Protein AF-A0A9D7NP01-F1 (afdb_monomer_lite)

Structure (mmCIF, N/CA/C/O backbone):
data_AF-A0A9D7NP01-F1
#
_entry.id   AF-A0A9D7NP01-F1
#
loop_
_atom_site.group_PDB
_atom_site.id
_atom_site.type_symbol
_atom_site.label_atom_id
_atom_site.label_alt_id
_atom_site.label_comp_id
_atom_site.label_asym_id
_atom_site.label_entity_id
_atom_site.label_seq_id
_atom_site.pdbx_PDB_ins_code
_atom_site.Cartn_x
_atom_site.Cartn_y
_atom_site.Cartn_z
_atom_site.occupancy
_atom_site.B_iso_or_equiv
_atom_site.auth_seq_id
_atom_site.auth_comp_id
_atom_site.auth_asym_id
_atom_site.auth_atom_id
_atom_site.pdbx_PDB_model_num
ATOM 1 N N . MET A 1 1 ? 44.555 -12.053 -26.842 1.00 45.91 1 MET A N 1
ATOM 2 C CA . MET A 1 1 ? 43.724 -12.456 -25.681 1.00 45.91 1 MET A CA 1
ATOM 3 C C . MET A 1 1 ? 42.215 -12.413 -25.965 1.00 45.91 1 MET A C 1
ATOM 5 O O . MET A 1 1 ? 41.502 -13.135 -25.290 1.00 45.91 1 MET A O 1
ATOM 9 N N . SER A 1 2 ? 41.728 -11.681 -26.982 1.00 47.75 2 SER A N 1
ATOM 10 C CA . SER A 1 2 ? 40.290 -11.589 -27.329 1.00 47.75 2 SER A CA 1
ATOM 11 C C . SER A 1 2 ? 39.644 -12.893 -27.854 1.00 47.75 2 SER A C 1
ATOM 13 O O . SER A 1 2 ? 38.500 -13.175 -27.523 1.00 47.75 2 SER A O 1
ATOM 15 N N . SER A 1 3 ? 40.356 -13.765 -28.582 1.00 49.16 3 SER A N 1
ATOM 16 C CA . SER A 1 3 ? 39.734 -14.969 -29.175 1.00 49.16 3 SER A CA 1
ATOM 17 C C . SER A 1 3 ? 39.372 -16.084 -28.181 1.00 49.16 3 SER A C 1
ATOM 19 O O . SER A 1 3 ? 38.547 -16.938 -28.494 1.00 49.16 3 SER A O 1
ATOM 21 N N . ALA A 1 4 ? 39.971 -16.099 -26.987 1.00 55.94 4 ALA A N 1
ATOM 22 C CA . ALA A 1 4 ? 39.763 -17.169 -26.006 1.00 55.94 4 ALA A CA 1
ATOM 23 C C . ALA A 1 4 ? 38.481 -16.989 -25.177 1.00 55.94 4 ALA A C 1
ATOM 25 O O . ALA A 1 4 ? 37.966 -17.958 -24.623 1.00 55.94 4 ALA A O 1
ATOM 26 N N . TRP A 1 5 ? 37.975 -15.757 -25.088 1.00 62.75 5 TRP A N 1
ATOM 27 C CA . TRP A 1 5 ? 36.805 -15.423 -24.282 1.00 62.75 5 TRP A CA 1
ATOM 28 C C . TRP A 1 5 ? 35.506 -15.762 -25.032 1.00 62.75 5 TRP A C 1
ATOM 30 O O . TRP A 1 5 ? 34.674 -16.514 -24.526 1.00 62.75 5 TRP A O 1
ATOM 40 N N . ALA A 1 6 ? 35.409 -15.344 -26.301 1.00 55.31 6 ALA A N 1
ATOM 41 C CA . ALA A 1 6 ? 34.301 -15.688 -27.201 1.00 55.31 6 ALA A CA 1
ATOM 42 C C . ALA A 1 6 ? 34.160 -17.204 -27.459 1.00 55.31 6 ALA A C 1
ATOM 44 O O . ALA A 1 6 ? 33.073 -17.685 -27.756 1.00 55.31 6 ALA A O 1
ATOM 45 N N . ALA A 1 7 ? 35.244 -17.976 -27.317 1.00 60.25 7 ALA A N 1
ATOM 46 C CA . ALA A 1 7 ? 35.209 -19.435 -27.438 1.00 60.25 7 ALA A CA 1
ATOM 47 C C . ALA A 1 7 ? 34.632 -20.148 -26.196 1.00 60.25 7 ALA A C 1
ATOM 49 O O . ALA A 1 7 ? 34.346 -21.342 -26.262 1.00 60.25 7 ALA A O 1
ATOM 50 N N . ARG A 1 8 ? 34.500 -19.452 -25.056 1.00 72.19 8 ARG A N 1
ATOM 51 C CA . ARG A 1 8 ? 34.088 -20.035 -23.766 1.00 72.19 8 ARG A CA 1
ATOM 52 C C . ARG A 1 8 ? 32.664 -19.677 -23.352 1.00 72.19 8 ARG A C 1
ATOM 54 O O . ARG A 1 8 ? 32.031 -20.488 -22.683 1.00 72.19 8 ARG A O 1
ATOM 61 N N . CYS A 1 9 ? 32.166 -18.504 -23.741 1.00 80.56 9 CYS A N 1
ATOM 62 C CA . CYS A 1 9 ? 30.824 -18.046 -23.384 1.00 80.56 9 CYS A CA 1
ATOM 63 C C . CYS A 1 9 ? 29.937 -17.853 -24.609 1.00 80.56 9 CYS A C 1
ATOM 65 O O . CYS A 1 9 ? 30.343 -17.248 -25.598 1.00 80.56 9 CYS A O 1
ATOM 67 N N . VAL A 1 10 ? 28.703 -18.350 -24.515 1.00 83.25 10 VAL A N 1
ATOM 68 C CA . VAL A 1 10 ? 27.694 -18.181 -25.564 1.00 83.25 10 VAL A CA 1
ATOM 69 C C . VAL A 1 10 ? 27.280 -16.704 -25.616 1.00 83.25 10 VAL A C 1
ATOM 71 O O . VAL A 1 10 ? 26.972 -16.147 -24.558 1.00 83.25 10 VAL A O 1
ATOM 74 N N . PRO A 1 11 ? 27.260 -16.055 -26.795 1.00 86.69 11 PRO A N 1
ATOM 75 C CA . PRO A 1 11 ? 26.760 -14.689 -26.935 1.00 86.69 11 PRO A CA 1
ATOM 76 C C . PRO A 1 11 ? 25.313 -14.568 -26.447 1.00 86.69 11 PRO A C 1
ATOM 78 O O . PRO A 1 11 ? 24.501 -15.465 -26.671 1.00 86.69 11 PRO A O 1
ATOM 81 N N . LEU A 1 12 ? 24.986 -13.455 -25.792 1.00 89.00 12 LEU A N 1
ATOM 82 C CA . LEU A 1 12 ? 23.643 -13.189 -25.258 1.00 89.00 12 LEU A CA 1
ATOM 83 C C . LEU A 1 12 ? 22.833 -12.246 -26.155 1.00 89.00 12 LEU A C 1
ATOM 85 O O . LEU A 1 12 ? 21.869 -11.636 -25.693 1.00 89.00 12 LEU A O 1
ATOM 89 N N . ASP A 1 13 ? 23.226 -12.106 -27.421 1.00 89.62 13 ASP A N 1
ATOM 90 C CA . ASP A 1 13 ? 22.656 -11.138 -28.357 1.00 89.62 13 ASP A CA 1
ATOM 91 C C . ASP A 1 13 ? 21.146 -11.326 -28.524 1.00 89.62 13 ASP A C 1
ATOM 93 O O . ASP A 1 13 ? 20.680 -12.375 -28.969 1.00 89.62 13 ASP A O 1
ATOM 97 N N . GLY A 1 14 ? 20.367 -10.298 -28.190 1.00 88.56 14 GLY A N 1
ATOM 98 C CA . GLY A 1 14 ? 18.914 -10.375 -28.295 1.00 88.56 14 GLY A CA 1
ATOM 99 C C . GLY A 1 14 ? 18.182 -9.223 -27.626 1.00 88.56 14 GLY A C 1
ATOM 100 O O . GLY A 1 14 ? 18.780 -8.348 -26.998 1.00 88.56 14 GLY A O 1
ATOM 101 N N . GLU A 1 15 ? 16.861 -9.228 -27.778 1.00 89.94 15 GLU A N 1
ATOM 102 C CA . GLU A 1 15 ? 15.949 -8.341 -27.061 1.00 89.94 15 GLU A CA 1
ATOM 103 C C . GLU A 1 15 ? 15.077 -9.190 -26.156 1.00 89.94 15 GLU A C 1
ATOM 105 O O . GLU A 1 15 ? 14.405 -10.101 -26.625 1.00 89.94 15 GLU A O 1
ATOM 110 N N . TYR A 1 16 ? 15.067 -8.891 -24.867 1.00 89.38 16 TYR A N 1
ATOM 111 C CA . TYR A 1 16 ? 14.393 -9.710 -23.876 1.00 89.38 16 TYR A CA 1
ATOM 112 C C . TYR A 1 16 ? 13.413 -8.867 -23.080 1.00 89.38 16 TYR A C 1
ATOM 114 O O . TYR A 1 16 ? 13.694 -7.717 -22.737 1.00 89.38 16 TYR A O 1
ATOM 122 N N . ARG A 1 17 ? 12.254 -9.439 -22.764 1.00 87.88 17 ARG A N 1
ATOM 123 C CA . ARG A 1 17 ? 11.308 -8.802 -21.851 1.00 87.88 17 ARG A CA 1
ATOM 124 C C . ARG A 1 17 ? 11.656 -9.151 -20.412 1.00 87.88 17 ARG A C 1
ATOM 126 O O . ARG A 1 17 ? 11.767 -10.321 -20.051 1.00 87.88 17 ARG A O 1
ATOM 133 N N . VAL A 1 18 ? 11.811 -8.114 -19.600 1.00 86.69 18 VAL A N 1
ATOM 134 C CA . VAL A 1 18 ? 12.133 -8.207 -18.181 1.00 86.69 18 VAL A CA 1
ATOM 135 C C . VAL A 1 18 ? 10.913 -8.727 -17.424 1.00 86.69 18 VAL A C 1
ATOM 137 O O . VAL A 1 18 ? 9.904 -8.035 -17.305 1.00 86.69 18 VAL A O 1
ATOM 140 N N . GLU A 1 19 ? 11.007 -9.941 -16.894 1.00 84.50 19 GLU A N 1
ATOM 141 C CA . GLU A 1 19 ? 9.938 -10.608 -16.139 1.00 84.50 19 GLU A CA 1
ATOM 142 C C . GLU A 1 19 ? 10.522 -11.351 -14.928 1.00 84.50 19 GLU A C 1
ATOM 144 O O . GLU A 1 19 ? 11.651 -11.846 -14.972 1.00 84.50 19 GLU A O 1
ATOM 149 N N . GLY A 1 20 ? 9.771 -11.441 -13.830 1.00 81.31 20 GLY A N 1
ATOM 150 C CA . GLY A 1 20 ? 10.204 -12.189 -12.649 1.00 81.31 20 GLY A CA 1
ATOM 151 C C . GLY A 1 20 ? 9.485 -11.814 -11.357 1.00 81.31 20 GLY A C 1
ATOM 152 O O . GLY A 1 20 ? 8.713 -10.858 -11.307 1.00 81.31 20 GLY A O 1
ATOM 153 N N . GLU A 1 21 ? 9.756 -12.589 -10.307 1.00 81.06 21 GLU A N 1
ATOM 154 C CA . GLU A 1 21 ? 9.342 -12.287 -8.933 1.00 81.06 21 GLU A CA 1
ATOM 155 C C . GLU A 1 21 ? 10.087 -11.042 -8.423 1.00 81.06 21 GLU A C 1
ATOM 157 O O . GLU A 1 21 ? 11.250 -10.831 -8.766 1.00 81.06 21 GLU A O 1
ATOM 162 N N . ILE A 1 22 ? 9.405 -10.180 -7.657 1.00 79.00 22 ILE A N 1
ATOM 163 C CA . ILE A 1 22 ? 9.876 -8.814 -7.360 1.00 79.00 22 ILE A CA 1
ATOM 164 C C . ILE A 1 22 ? 11.236 -8.816 -6.650 1.00 79.00 22 ILE A C 1
ATOM 166 O O . ILE A 1 22 ? 12.078 -7.979 -6.972 1.00 79.00 22 ILE A O 1
ATOM 170 N N . SER A 1 23 ? 11.465 -9.730 -5.702 1.00 78.69 23 SER A N 1
ATOM 171 C CA . SER A 1 23 ? 12.692 -9.734 -4.901 1.00 78.69 23 SER A CA 1
ATOM 172 C C . SER A 1 23 ? 13.902 -10.232 -5.693 1.00 78.69 23 SER A C 1
ATOM 174 O O . SER A 1 23 ? 14.965 -9.616 -5.639 1.00 78.69 23 SER A O 1
ATOM 176 N N . THR A 1 24 ? 13.732 -11.275 -6.510 1.00 84.88 24 THR A N 1
ATOM 177 C CA . THR A 1 24 ? 14.784 -11.748 -7.419 1.00 84.88 24 THR A CA 1
ATOM 178 C C . THR A 1 24 ? 15.044 -10.749 -8.545 1.00 84.88 24 THR A C 1
ATOM 180 O O . THR A 1 24 ? 16.193 -10.518 -8.918 1.00 84.88 24 THR A O 1
ATOM 183 N N . LEU A 1 25 ? 13.992 -10.129 -9.087 1.00 87.19 25 LEU A N 1
ATOM 184 C CA . LEU A 1 25 ? 14.114 -9.160 -10.172 1.00 87.19 25 LEU A CA 1
ATOM 185 C C . LEU A 1 25 ? 14.895 -7.913 -9.737 1.00 87.19 25 LEU A C 1
ATOM 187 O O . LEU A 1 25 ? 15.733 -7.422 -10.490 1.00 87.19 25 LEU A O 1
ATOM 191 N N . ASP A 1 26 ? 14.653 -7.418 -8.526 1.00 86.19 26 ASP A N 1
ATOM 192 C CA . ASP A 1 26 ? 15.359 -6.261 -7.978 1.00 86.19 26 ASP A CA 1
ATOM 193 C C . ASP A 1 26 ? 16.872 -6.511 -7.833 1.00 86.19 26 ASP A C 1
ATOM 195 O O . ASP A 1 26 ? 17.684 -5.640 -8.163 1.00 86.19 26 ASP A O 1
ATOM 199 N N . ASP A 1 27 ? 17.266 -7.725 -7.438 1.00 88.25 27 ASP A N 1
ATOM 200 C CA . ASP A 1 27 ? 18.673 -8.134 -7.387 1.00 88.25 27 ASP A CA 1
ATOM 201 C C . ASP A 1 27 ? 19.301 -8.173 -8.783 1.00 88.25 27 ASP A C 1
ATOM 203 O O . ASP A 1 27 ? 20.393 -7.637 -8.980 1.00 88.25 27 ASP A O 1
ATOM 207 N N . VAL A 1 28 ? 18.606 -8.762 -9.766 1.00 90.00 28 VAL A N 1
ATOM 208 C CA . VAL A 1 28 ? 19.070 -8.804 -11.163 1.00 90.00 28 VAL A CA 1
ATOM 209 C C . VAL A 1 28 ? 19.290 -7.392 -11.693 1.00 90.00 28 VAL A C 1
ATOM 211 O O . VAL A 1 28 ? 20.359 -7.082 -12.215 1.00 90.00 28 VAL A O 1
ATOM 214 N N . LEU A 1 29 ? 18.296 -6.515 -11.541 1.00 89.00 29 LEU A N 1
ATOM 215 C CA . LEU A 1 29 ? 18.381 -5.139 -12.021 1.00 89.00 29 LEU A CA 1
ATOM 216 C C . LEU A 1 29 ? 19.454 -4.342 -11.276 1.00 89.00 29 LEU A C 1
ATOM 218 O O . LEU A 1 29 ? 20.078 -3.465 -11.866 1.00 89.00 29 LEU A O 1
ATOM 222 N N . THR A 1 30 ? 19.711 -4.646 -10.003 1.00 88.44 30 THR A N 1
ATOM 223 C CA . THR A 1 30 ? 20.825 -4.046 -9.258 1.00 88.44 30 THR A CA 1
ATOM 224 C C . THR A 1 30 ? 22.171 -4.520 -9.802 1.00 88.44 30 THR A C 1
ATOM 226 O O . THR A 1 30 ? 23.044 -3.689 -10.044 1.00 88.44 30 THR A O 1
ATOM 229 N N . ALA A 1 31 ? 22.335 -5.824 -10.043 1.00 88.94 31 ALA A N 1
ATOM 230 C CA . ALA A 1 31 ? 23.579 -6.402 -10.555 1.00 88.94 31 ALA A CA 1
ATOM 231 C C . ALA A 1 31 ? 23.914 -5.883 -11.962 1.00 88.94 31 ALA A C 1
ATOM 233 O O . ALA A 1 31 ? 25.067 -5.586 -12.257 1.00 88.94 31 ALA A O 1
ATOM 234 N N . LEU A 1 32 ? 22.893 -5.684 -12.799 1.00 88.56 32 LEU A N 1
ATOM 235 C CA . LEU A 1 32 ? 23.023 -5.082 -14.130 1.00 88.56 32 LEU A CA 1
ATOM 236 C C . LEU A 1 32 ? 23.111 -3.546 -14.116 1.00 88.56 32 LEU A C 1
ATOM 238 O O . LEU A 1 32 ? 23.152 -2.936 -15.181 1.00 88.56 32 LEU A O 1
ATOM 242 N N . GLN A 1 33 ? 23.108 -2.912 -12.936 1.00 84.75 33 GLN A N 1
ATOM 243 C CA . GLN A 1 33 ? 23.118 -1.450 -12.769 1.00 84.75 33 GLN A CA 1
ATOM 244 C C . GLN A 1 33 ? 21.962 -0.744 -13.511 1.00 84.75 33 GLN A C 1
ATOM 246 O O . GLN A 1 33 ? 22.088 0.368 -14.018 1.00 84.75 33 GLN A O 1
ATOM 251 N N . ALA A 1 34 ? 20.804 -1.405 -13.551 1.00 81.12 34 ALA A N 1
ATOM 252 C CA . ALA A 1 34 ? 19.642 -1.070 -14.369 1.00 81.12 34 ALA A CA 1
ATOM 253 C C . ALA A 1 34 ? 18.439 -0.528 -13.576 1.00 81.12 34 ALA A C 1
ATOM 255 O O . ALA A 1 34 ? 17.405 -0.227 -14.171 1.00 81.12 34 ALA A O 1
ATOM 256 N N . ARG A 1 35 ? 18.531 -0.397 -12.244 1.00 72.12 35 ARG A N 1
ATOM 257 C CA . ARG A 1 35 ? 17.384 -0.045 -11.375 1.00 72.12 35 ARG A CA 1
ATOM 258 C C . ARG A 1 35 ? 16.660 1.248 -11.747 1.00 72.12 35 ARG A C 1
ATOM 260 O O . ARG A 1 35 ? 15.454 1.341 -11.557 1.00 72.12 35 ARG A O 1
ATOM 267 N N . ALA A 1 36 ? 17.382 2.250 -12.243 1.00 68.69 36 ALA A N 1
ATOM 268 C CA . ALA A 1 36 ? 16.775 3.513 -12.661 1.00 68.69 36 ALA A CA 1
ATOM 269 C C . ALA A 1 36 ? 16.082 3.416 -14.033 1.00 68.69 36 ALA A C 1
ATOM 271 O O . ALA A 1 36 ? 15.275 4.281 -14.371 1.00 68.69 36 ALA A O 1
ATOM 272 N N . SER A 1 37 ? 16.394 2.379 -14.815 1.00 69.06 37 SER A N 1
ATOM 273 C CA . SER A 1 37 ? 16.088 2.329 -16.246 1.00 69.06 37 SER A CA 1
ATOM 274 C C . SER A 1 37 ? 15.139 1.212 -16.654 1.00 69.06 37 SER A C 1
ATOM 276 O O . SER A 1 37 ? 14.477 1.333 -17.683 1.00 69.06 37 SER A O 1
ATOM 278 N N . ALA A 1 38 ? 15.018 0.159 -15.849 1.00 72.94 38 ALA A N 1
ATOM 279 C CA . ALA A 1 38 ? 14.174 -0.987 -16.149 1.00 72.94 38 ALA A CA 1
ATOM 280 C C . ALA A 1 38 ? 13.285 -1.373 -14.966 1.00 72.94 38 ALA A C 1
ATOM 282 O O . ALA A 1 38 ? 13.656 -1.246 -13.802 1.00 72.94 38 ALA A O 1
ATOM 283 N N . SER A 1 39 ? 12.096 -1.876 -15.286 1.00 77.69 39 SER A N 1
ATOM 284 C CA . SER A 1 39 ? 11.195 -2.534 -14.343 1.00 77.69 39 SER A CA 1
ATOM 285 C C . SER A 1 39 ? 10.529 -3.734 -15.023 1.00 77.69 39 SER A C 1
ATOM 287 O O . SER A 1 39 ? 10.790 -4.017 -16.193 1.00 77.69 39 SER A O 1
ATOM 289 N N . SER A 1 40 ? 9.693 -4.479 -14.297 1.00 80.62 40 SER A N 1
ATOM 290 C CA . SER A 1 40 ? 8.933 -5.585 -14.891 1.00 80.62 40 SER A CA 1
ATOM 291 C C . SER A 1 40 ? 8.125 -5.098 -16.103 1.00 80.62 40 SER A C 1
ATOM 293 O O . SER A 1 40 ? 7.397 -4.111 -16.013 1.00 80.62 40 SER A O 1
ATOM 295 N N . GLY A 1 41 ? 8.240 -5.803 -17.228 1.00 77.38 41 GLY A N 1
ATOM 296 C CA . GLY A 1 41 ? 7.636 -5.456 -18.517 1.00 77.38 41 GLY A CA 1
ATOM 297 C C . GLY A 1 41 ? 8.504 -4.574 -19.423 1.00 77.38 41 GLY A C 1
ATOM 298 O O . GLY A 1 41 ? 8.160 -4.410 -20.591 1.00 77.38 41 GLY A O 1
ATOM 299 N N . SER A 1 42 ? 9.625 -4.027 -18.938 1.00 81.12 42 SER A N 1
ATOM 300 C CA . SER A 1 42 ? 10.599 -3.328 -19.788 1.00 81.12 42 SER A CA 1
ATOM 301 C C . SER A 1 42 ? 11.255 -4.283 -20.789 1.00 81.12 42 SER A C 1
ATOM 303 O O . SER A 1 42 ? 11.383 -5.479 -20.527 1.00 81.12 42 SER A O 1
ATOM 305 N N . VAL A 1 43 ? 11.721 -3.746 -21.917 1.00 86.19 43 VAL A N 1
ATOM 306 C CA . VAL A 1 43 ? 12.539 -4.496 -22.879 1.00 86.19 43 VAL A CA 1
ATOM 307 C C . VAL A 1 43 ? 13.998 -4.109 -22.685 1.00 86.19 43 VAL A C 1
ATOM 309 O O . VAL A 1 43 ? 14.331 -2.924 -22.611 1.00 86.19 43 VAL A O 1
ATOM 312 N N . ILE A 1 44 ? 14.865 -5.112 -22.604 1.00 88.69 44 ILE A N 1
ATOM 313 C CA . ILE A 1 44 ? 16.314 -4.951 -22.565 1.00 88.69 44 ILE A CA 1
ATOM 314 C C . ILE A 1 44 ? 16.912 -5.520 -23.844 1.00 88.69 44 ILE A C 1
ATOM 316 O O . ILE A 1 44 ? 16.572 -6.628 -24.251 1.00 88.69 44 ILE A O 1
ATOM 320 N N . ARG A 1 45 ? 17.815 -4.780 -24.478 1.00 90.12 45 ARG A N 1
ATOM 321 C CA . ARG A 1 45 ? 18.650 -5.314 -25.551 1.00 90.12 45 ARG A CA 1
ATOM 322 C C . ARG A 1 45 ? 20.021 -5.626 -24.981 1.00 90.12 45 ARG A C 1
ATOM 324 O O . ARG A 1 45 ? 20.612 -4.778 -24.316 1.00 90.12 45 ARG A O 1
ATOM 331 N N . LEU A 1 46 ? 20.516 -6.821 -25.265 1.00 91.56 46 LEU A N 1
ATOM 332 C CA . LEU A 1 46 ? 21.866 -7.246 -24.925 1.00 91.56 46 LEU A CA 1
ATOM 333 C C . LEU A 1 46 ? 22.669 -7.436 -26.204 1.00 91.56 46 LEU A C 1
ATOM 335 O O . LEU A 1 46 ? 22.149 -7.951 -27.197 1.00 91.56 46 LEU A O 1
ATOM 339 N N . ARG A 1 47 ? 23.934 -7.022 -26.163 1.00 89.88 47 ARG A N 1
ATOM 340 C CA . ARG A 1 47 ? 24.916 -7.339 -27.196 1.00 89.88 47 ARG A CA 1
ATOM 341 C C . ARG A 1 47 ? 26.242 -7.726 -26.564 1.00 89.88 47 ARG A C 1
ATOM 343 O O . ARG A 1 47 ? 26.788 -6.965 -25.769 1.00 89.88 47 ARG A O 1
ATOM 350 N N . SER A 1 48 ? 26.741 -8.893 -26.926 1.00 89.19 48 SER A N 1
ATOM 351 C CA . SER A 1 48 ? 28.039 -9.411 -26.524 1.00 89.19 48 SER A CA 1
ATOM 352 C C . SER A 1 48 ? 29.079 -9.058 -27.584 1.00 89.19 48 SER A C 1
ATOM 354 O O . SER A 1 48 ? 28.885 -9.338 -28.765 1.00 89.19 48 SER A O 1
ATOM 356 N N . ASP A 1 49 ? 30.204 -8.488 -27.166 1.00 85.50 49 ASP A N 1
ATOM 357 C CA . ASP A 1 49 ? 31.345 -8.239 -28.044 1.00 85.50 49 ASP A CA 1
ATOM 358 C C . ASP A 1 49 ? 32.445 -9.298 -27.851 1.00 85.50 49 ASP A C 1
ATOM 360 O O . ASP A 1 49 ? 32.548 -9.978 -26.827 1.00 85.50 49 ASP A O 1
ATOM 364 N N . ALA A 1 50 ? 33.289 -9.461 -28.874 1.00 79.12 50 ALA A N 1
ATOM 365 C CA . ALA A 1 50 ? 34.349 -10.476 -28.909 1.00 79.12 50 ALA A CA 1
ATOM 366 C C . ALA A 1 50 ? 35.498 -10.219 -27.910 1.00 79.12 50 ALA A C 1
ATOM 368 O O . ALA A 1 50 ? 36.393 -11.051 -27.757 1.00 79.12 50 ALA A O 1
ATOM 369 N N . ASP A 1 51 ? 35.514 -9.058 -27.262 1.00 80.38 51 ASP A N 1
ATOM 370 C CA . ASP A 1 51 ? 36.429 -8.701 -26.179 1.00 80.38 51 ASP A CA 1
ATOM 371 C C . ASP A 1 51 ? 35.915 -9.143 -24.795 1.00 80.38 51 ASP A C 1
ATOM 373 O O . ASP A 1 51 ? 36.641 -9.019 -23.811 1.00 80.38 51 ASP A O 1
ATOM 377 N N . GLY A 1 52 ? 34.696 -9.689 -24.724 1.00 81.81 52 GLY A N 1
ATOM 378 C CA . GLY A 1 52 ? 34.035 -10.045 -23.474 1.00 81.81 52 GLY A CA 1
ATOM 379 C C . GLY A 1 52 ? 33.327 -8.881 -22.795 1.00 81.81 52 GLY A C 1
ATOM 380 O O . GLY A 1 52 ? 33.101 -8.938 -21.590 1.00 81.81 52 GLY A O 1
ATOM 381 N N . SER A 1 53 ? 32.983 -7.831 -23.543 1.00 88.31 53 SER A N 1
ATOM 382 C CA . SER A 1 53 ? 32.080 -6.774 -23.093 1.00 88.31 53 SER A CA 1
ATOM 383 C C . SER A 1 53 ? 30.617 -7.155 -23.355 1.00 88.31 53 SER A C 1
ATOM 385 O O . SER A 1 53 ? 30.275 -7.711 -24.399 1.00 88.31 53 SER A O 1
ATOM 387 N N . LEU A 1 54 ? 29.732 -6.840 -22.409 1.00 89.94 54 LEU A N 1
ATOM 388 C CA . LEU A 1 54 ? 28.281 -6.933 -22.549 1.00 89.94 54 LEU A CA 1
ATOM 389 C C . LEU A 1 54 ? 27.691 -5.525 -22.544 1.00 89.94 54 LEU A C 1
ATOM 391 O O . LEU A 1 54 ? 27.747 -4.822 -21.535 1.00 89.94 54 LEU A O 1
ATOM 395 N N . HIS A 1 55 ? 27.107 -5.129 -23.667 1.00 91.19 55 HIS A N 1
ATOM 396 C CA . HIS A 1 55 ? 26.401 -3.868 -23.831 1.00 91.19 55 HIS A CA 1
ATOM 397 C C . HIS A 1 55 ? 24.913 -4.059 -23.558 1.00 91.19 55 HIS A C 1
ATOM 399 O O . HIS A 1 55 ? 24.293 -4.994 -24.072 1.00 91.19 55 HIS A O 1
ATOM 405 N N . LEU A 1 56 ? 24.343 -3.156 -22.764 1.00 90.62 56 LEU A N 1
ATOM 406 C CA . LEU A 1 56 ? 22.947 -3.187 -22.355 1.00 90.62 56 LEU A CA 1
ATOM 407 C C . LEU A 1 56 ? 22.262 -1.887 -22.776 1.00 90.62 56 LEU A C 1
ATOM 409 O O . LEU A 1 56 ? 22.765 -0.793 -22.508 1.00 90.62 56 LEU A O 1
ATOM 413 N N . TRP A 1 57 ? 21.096 -2.017 -23.402 1.00 89.19 57 TRP A N 1
ATOM 414 C CA . TRP A 1 57 ? 20.172 -0.912 -23.646 1.00 89.19 57 TRP A CA 1
ATOM 415 C C . TRP A 1 57 ? 18.840 -1.217 -22.975 1.00 89.19 57 TRP A C 1
ATOM 417 O O . TRP A 1 57 ? 18.383 -2.362 -23.004 1.00 89.19 57 TRP A O 1
ATOM 427 N N . PHE A 1 58 ? 18.177 -0.192 -22.454 1.00 84.88 58 PHE A N 1
ATOM 428 C CA . PHE A 1 58 ? 16.862 -0.303 -21.832 1.00 84.88 58 PHE A CA 1
ATOM 429 C C . PHE A 1 58 ? 15.848 0.546 -22.591 1.00 84.88 58 PHE A C 1
ATOM 431 O O . PHE A 1 58 ? 16.050 1.738 -22.808 1.00 84.88 58 PHE A O 1
ATOM 438 N N . GLN A 1 59 ? 14.733 -0.062 -22.988 1.00 77.69 59 GLN A N 1
ATOM 439 C CA . GLN A 1 59 ? 13.632 0.673 -23.591 1.00 77.69 59 GLN A CA 1
ATOM 440 C C . GLN A 1 59 ? 12.717 1.207 -22.487 1.00 77.69 59 GLN A C 1
ATOM 442 O O . GLN A 1 59 ? 12.014 0.443 -21.812 1.00 77.69 59 GLN A O 1
ATOM 447 N N . HIS A 1 60 ? 12.718 2.526 -22.296 1.00 64.12 60 HIS A N 1
ATOM 448 C CA . HIS A 1 60 ? 11.828 3.173 -21.340 1.00 64.12 60 HIS A CA 1
ATOM 449 C C . HIS A 1 60 ? 10.383 3.205 -21.858 1.00 64.12 60 HIS A C 1
ATOM 451 O O . HIS A 1 60 ? 10.109 3.243 -23.061 1.00 64.12 60 HIS A O 1
ATOM 457 N N . ARG A 1 61 ? 9.420 3.209 -20.931 1.00 56.28 61 ARG A N 1
ATOM 458 C CA . ARG A 1 61 ? 7.989 3.197 -21.259 1.00 56.28 61 ARG A CA 1
ATOM 459 C C . ARG A 1 61 ? 7.610 4.471 -22.030 1.00 56.28 61 ARG A C 1
ATOM 461 O O . ARG A 1 61 ? 7.642 5.557 -21.463 1.00 56.28 61 ARG A O 1
ATOM 468 N N . GLY A 1 62 ? 7.224 4.320 -23.299 1.00 54.72 62 GLY A N 1
ATOM 469 C CA . GLY A 1 62 ? 6.831 5.424 -24.187 1.00 54.72 62 GLY A CA 1
ATOM 470 C C . GLY A 1 62 ? 7.898 5.859 -25.201 1.00 54.72 62 GLY A C 1
ATOM 471 O O . GLY A 1 62 ? 7.591 6.672 -26.070 1.00 54.72 62 GLY A O 1
ATOM 472 N N . GLU A 1 63 ? 9.116 5.308 -25.149 1.00 61.75 63 GLU A N 1
ATOM 473 C CA . GLU A 1 63 ? 10.139 5.547 -26.174 1.00 61.75 63 GLU A CA 1
ATOM 474 C C . GLU A 1 63 ? 9.962 4.574 -27.356 1.00 61.75 63 GLU A C 1
ATOM 476 O O . GLU A 1 63 ? 10.046 3.352 -27.213 1.00 61.75 63 GLU A O 1
ATOM 481 N N . ALA A 1 64 ? 9.722 5.124 -28.551 1.00 59.59 64 ALA A N 1
ATOM 482 C CA . ALA A 1 64 ? 9.546 4.343 -29.780 1.00 59.59 64 ALA A CA 1
ATOM 483 C C . ALA A 1 64 ? 10.871 3.859 -30.397 1.00 59.59 64 ALA A C 1
ATOM 485 O O . ALA A 1 64 ? 10.867 2.965 -31.241 1.00 59.59 64 ALA A O 1
ATOM 486 N N . MET A 1 65 ? 12.003 4.453 -30.007 1.00 65.88 65 MET A N 1
ATOM 487 C CA . MET A 1 65 ? 13.316 4.158 -30.577 1.00 65.88 65 MET A CA 1
ATOM 488 C C . MET A 1 65 ? 14.350 3.920 -29.484 1.00 65.88 65 MET A C 1
ATOM 490 O O . MET A 1 65 ? 14.368 4.613 -28.471 1.00 65.88 65 MET A O 1
ATOM 494 N N . TRP A 1 66 ? 15.236 2.959 -29.734 1.00 70.50 66 TRP A N 1
ATOM 495 C CA . TRP A 1 66 ? 16.402 2.707 -28.899 1.00 70.50 66 TRP A CA 1
ATOM 496 C C . TRP A 1 66 ? 17.385 3.870 -28.978 1.00 70.50 66 TRP A C 1
ATOM 498 O O . TRP A 1 66 ? 17.606 4.443 -30.049 1.00 70.50 66 TRP A O 1
ATOM 508 N N . ARG A 1 67 ? 18.035 4.171 -27.856 1.00 68.38 67 ARG A N 1
ATOM 509 C CA . ARG A 1 67 ? 19.171 5.093 -27.835 1.00 68.38 67 ARG A CA 1
ATOM 510 C C . ARG A 1 67 ? 20.331 4.505 -28.638 1.00 68.38 67 ARG A C 1
ATOM 512 O O . ARG A 1 67 ? 20.539 3.294 -28.663 1.00 68.38 67 ARG A O 1
ATOM 519 N N . SER A 1 68 ? 21.079 5.373 -29.315 1.00 65.38 68 SER A N 1
ATOM 520 C CA . SER A 1 68 ? 22.217 4.972 -30.151 1.00 65.38 68 SER A CA 1
ATOM 521 C C . SER A 1 68 ? 23.413 4.479 -29.329 1.00 65.38 68 SER A C 1
ATOM 523 O O . SER A 1 68 ? 24.130 3.589 -29.778 1.00 65.38 68 SER A O 1
ATOM 525 N N . ALA A 1 69 ? 23.611 5.011 -28.120 1.00 72.62 69 ALA A N 1
ATOM 526 C CA . ALA A 1 69 ? 24.612 4.540 -27.164 1.00 72.62 69 ALA A CA 1
ATOM 527 C C . ALA A 1 69 ? 23.998 3.539 -26.172 1.00 72.62 69 ALA A C 1
ATOM 529 O O . ALA A 1 69 ? 22.831 3.678 -25.809 1.00 72.62 69 ALA A O 1
ATOM 530 N N . SER A 1 70 ? 24.781 2.542 -25.746 1.00 75.81 70 SER A N 1
ATOM 531 C CA . SER A 1 70 ? 24.392 1.619 -24.673 1.00 75.81 70 SER A CA 1
ATOM 532 C C . SER A 1 70 ? 24.273 2.367 -23.353 1.00 75.81 70 SER A C 1
ATOM 534 O O . SER A 1 70 ? 25.163 3.149 -23.013 1.00 75.81 70 SER A O 1
ATOM 536 N N . ASP A 1 71 ? 23.212 2.092 -22.600 1.00 78.44 71 ASP A N 1
ATOM 537 C CA . ASP A 1 71 ? 22.997 2.693 -21.283 1.00 78.44 71 ASP A CA 1
ATOM 538 C C . ASP A 1 71 ? 24.018 2.178 -20.265 1.00 78.44 71 ASP A C 1
ATOM 540 O O . ASP A 1 71 ? 24.423 2.919 -19.373 1.00 78.44 71 ASP A O 1
ATOM 544 N N . GLN A 1 72 ? 24.441 0.916 -20.402 1.00 85.38 72 GLN A N 1
ATOM 545 C CA . GLN A 1 72 ? 25.456 0.295 -19.554 1.00 85.38 72 GLN A CA 1
ATOM 546 C C . GLN A 1 72 ? 26.369 -0.640 -20.348 1.00 85.38 72 GLN A C 1
ATOM 548 O O . GLN A 1 72 ? 25.959 -1.238 -21.345 1.00 85.38 72 GLN A O 1
ATOM 553 N N . VAL A 1 73 ? 27.612 -0.781 -19.880 1.00 88.25 73 VAL A N 1
ATOM 554 C CA . VAL A 1 73 ? 28.591 -1.728 -20.428 1.00 88.25 73 VAL A CA 1
ATOM 555 C C . VAL A 1 73 ? 29.274 -2.457 -19.280 1.00 88.25 73 VAL A C 1
ATOM 557 O O . VAL A 1 73 ? 29.980 -1.840 -18.484 1.00 88.25 73 VAL A O 1
ATOM 560 N N . LEU A 1 74 ? 29.092 -3.772 -19.209 1.00 88.12 74 LEU A N 1
ATOM 561 C CA . LEU A 1 74 ? 29.822 -4.637 -18.285 1.00 88.12 74 LEU A CA 1
ATOM 562 C C . LEU A 1 74 ? 31.029 -5.209 -19.026 1.00 88.12 74 LEU A C 1
ATOM 564 O O . LEU A 1 74 ? 30.869 -5.750 -20.114 1.00 88.12 74 LEU A O 1
ATOM 568 N N . ARG A 1 75 ? 32.235 -5.074 -18.472 1.00 88.75 75 ARG A N 1
ATOM 569 C CA . ARG A 1 75 ? 33.477 -5.504 -19.132 1.00 88.75 75 ARG A CA 1
ATOM 570 C C . ARG A 1 75 ? 34.186 -6.584 -18.332 1.00 88.75 75 ARG A C 1
ATOM 572 O O . ARG A 1 75 ? 34.283 -6.482 -17.109 1.00 88.75 75 ARG A O 1
ATOM 579 N N . ALA A 1 76 ? 34.705 -7.590 -19.025 1.00 84.25 76 ALA A N 1
ATOM 580 C CA . ALA A 1 76 ? 35.586 -8.579 -18.424 1.00 84.25 76 ALA A CA 1
ATOM 581 C C . ALA A 1 76 ? 36.998 -8.001 -18.173 1.00 84.25 76 ALA A C 1
ATOM 583 O O . ALA A 1 76 ? 37.466 -7.178 -18.963 1.00 84.25 76 ALA A O 1
ATOM 584 N N . PRO A 1 77 ? 37.713 -8.447 -17.120 1.00 79.19 77 PRO A N 1
ATOM 585 C CA . PRO A 1 77 ? 37.267 -9.372 -16.072 1.00 79.19 77 PRO A CA 1
ATOM 586 C C . PRO A 1 77 ? 36.592 -8.670 -14.878 1.00 79.19 77 PRO A C 1
ATOM 588 O O . PRO A 1 77 ? 36.157 -9.343 -13.952 1.00 79.19 77 PRO A O 1
ATOM 591 N N . ASP A 1 78 ? 36.529 -7.336 -14.872 1.00 84.19 78 ASP A N 1
ATOM 592 C CA . ASP A 1 78 ? 36.203 -6.563 -13.667 1.00 84.19 78 ASP A CA 1
ATOM 593 C C . ASP A 1 78 ? 34.729 -6.648 -13.261 1.00 84.19 78 ASP A C 1
ATOM 595 O O . ASP A 1 78 ? 34.419 -6.640 -12.075 1.00 84.19 78 ASP A O 1
ATOM 599 N N . ALA A 1 79 ? 33.818 -6.704 -14.235 1.00 86.56 79 ALA A N 1
ATOM 600 C CA . ALA A 1 79 ? 32.376 -6.701 -13.991 1.00 86.56 79 ALA A CA 1
ATOM 601 C C . ALA A 1 79 ? 31.699 -8.021 -14.365 1.00 86.56 79 ALA A C 1
ATOM 603 O O . ALA A 1 79 ? 30.590 -8.289 -13.903 1.00 86.56 79 ALA A O 1
ATOM 604 N N . ILE A 1 80 ? 32.336 -8.827 -15.214 1.00 89.75 80 ILE A N 1
ATOM 605 C CA . ILE A 1 80 ? 31.806 -10.103 -15.690 1.00 89.75 80 ILE A CA 1
ATOM 606 C C . ILE A 1 80 ? 32.922 -11.113 -15.932 1.00 89.75 80 ILE A C 1
ATOM 608 O O . ILE A 1 80 ? 33.998 -10.781 -16.430 1.00 89.75 80 ILE A O 1
ATOM 612 N N . GLU A 1 81 ? 32.624 -12.372 -15.651 1.00 90.94 81 GLU A N 1
ATOM 613 C CA . GLU A 1 81 ? 33.466 -13.511 -15.988 1.00 90.94 81 GLU A CA 1
ATOM 614 C C . GLU A 1 81 ? 32.654 -14.620 -16.657 1.00 90.94 81 GLU A C 1
ATOM 616 O O . GLU A 1 81 ? 31.430 -14.682 -16.547 1.00 90.94 81 GLU A O 1
ATOM 621 N N . CYS A 1 82 ? 33.351 -15.499 -17.373 1.00 89.06 82 CYS A N 1
ATOM 622 C CA . CYS A 1 82 ? 32.742 -16.653 -18.013 1.00 89.06 82 CYS A CA 1
ATOM 623 C C . CYS A 1 82 ? 32.996 -17.913 -17.181 1.00 89.06 82 CYS A C 1
ATOM 625 O O . CYS A 1 82 ? 34.140 -18.365 -17.098 1.00 89.06 82 CYS A O 1
ATOM 627 N N . VAL A 1 83 ? 31.939 -18.492 -16.607 1.00 89.19 83 VAL A N 1
ATOM 628 C CA . VAL A 1 83 ? 31.999 -19.708 -15.779 1.00 89.19 83 VAL A CA 1
ATOM 629 C C . VAL A 1 83 ? 31.024 -20.732 -16.343 1.00 89.19 83 VAL A C 1
ATOM 631 O O . VAL A 1 83 ? 29.825 -20.483 -16.401 1.00 89.19 83 VAL A O 1
ATOM 634 N N . ASP A 1 84 ? 31.535 -21.877 -16.799 1.00 85.38 84 ASP A N 1
ATOM 635 C CA . ASP A 1 84 ? 30.733 -22.986 -17.345 1.00 85.38 84 ASP A CA 1
ATOM 636 C C . ASP A 1 84 ? 29.726 -22.569 -18.439 1.00 85.38 84 ASP A C 1
ATOM 638 O O . ASP A 1 84 ? 28.607 -23.081 -18.517 1.00 85.38 84 ASP A O 1
ATOM 642 N N . GLY A 1 85 ? 30.111 -21.606 -19.283 1.00 85.50 85 GLY A N 1
ATOM 643 C CA . GLY A 1 85 ? 29.266 -21.058 -20.351 1.00 85.50 85 GLY A CA 1
ATOM 644 C C . GLY A 1 85 ? 28.245 -20.008 -19.895 1.00 85.50 85 GLY A C 1
ATOM 645 O O . GLY A 1 85 ? 27.467 -19.531 -20.720 1.00 85.50 85 GLY A O 1
ATOM 646 N N . TRP A 1 86 ? 28.256 -19.627 -18.614 1.00 90.56 86 TRP A N 1
ATOM 647 C CA . TRP A 1 86 ? 27.448 -18.548 -18.050 1.00 90.56 86 TRP A CA 1
ATOM 648 C C . TRP A 1 86 ? 28.267 -17.269 -17.895 1.00 90.56 86 TRP A C 1
ATOM 650 O O . TRP A 1 86 ? 29.417 -17.294 -17.458 1.00 90.56 86 TRP A O 1
ATOM 660 N N . TRP A 1 87 ? 27.635 -16.138 -18.190 1.00 91.94 87 TRP A N 1
ATOM 661 C CA . TRP A 1 87 ? 28.149 -14.810 -17.880 1.00 91.94 87 TRP A CA 1
ATOM 662 C C . TRP A 1 87 ? 27.825 -14.497 -16.423 1.00 91.94 87 TRP A C 1
ATOM 664 O O . TRP A 1 87 ? 26.683 -14.177 -16.092 1.00 91.94 87 TRP A O 1
ATOM 674 N N . GLN A 1 88 ? 28.811 -14.622 -15.545 1.00 93.12 88 GLN A N 1
ATOM 675 C CA . GLN A 1 88 ? 28.691 -14.338 -14.122 1.00 93.12 88 GLN A CA 1
ATOM 676 C C . GLN A 1 88 ? 29.068 -12.883 -13.847 1.00 93.12 88 GLN A C 1
ATOM 678 O O . GLN A 1 88 ? 30.150 -12.442 -14.217 1.00 93.12 88 GLN A O 1
ATOM 683 N N . VAL A 1 89 ? 28.178 -12.134 -13.198 1.00 92.62 89 VAL A N 1
ATOM 684 C CA . VAL A 1 89 ? 28.387 -10.721 -12.857 1.00 92.62 89 VAL A CA 1
ATOM 685 C C . VAL A 1 89 ? 29.151 -10.608 -11.534 1.00 92.62 89 VAL A C 1
ATOM 687 O O . VAL A 1 89 ? 28.790 -11.230 -10.532 1.00 92.62 89 VAL A O 1
ATOM 690 N N . LEU A 1 90 ? 30.212 -9.803 -11.549 1.00 86.06 90 LEU A N 1
ATOM 691 C CA . LEU A 1 90 ? 31.194 -9.596 -10.485 1.00 86.06 90 LEU A CA 1
ATOM 692 C C . LEU A 1 90 ? 31.128 -8.136 -10.009 1.00 86.06 90 LEU A C 1
ATOM 694 O O . LEU A 1 90 ? 32.025 -7.340 -10.251 1.00 86.06 90 LEU A O 1
ATOM 698 N N . PRO A 1 91 ? 30.020 -7.727 -9.388 1.00 87.69 91 PRO A N 1
ATOM 699 C CA . PRO A 1 91 ? 30.003 -7.883 -7.940 1.00 87.69 91 PRO A CA 1
ATOM 700 C C . PRO A 1 91 ? 28.703 -8.503 -7.431 1.00 87.69 91 PRO A C 1
ATOM 702 O O . PRO A 1 91 ? 27.615 -8.237 -7.942 1.00 87.69 91 PRO A O 1
ATOM 705 N N . ALA A 1 92 ? 28.811 -9.283 -6.353 1.00 90.38 92 ALA A N 1
ATOM 706 C CA . ALA A 1 92 ? 27.631 -9.738 -5.636 1.00 90.38 92 ALA A CA 1
ATOM 707 C C . ALA A 1 92 ? 26.895 -8.530 -5.032 1.00 90.38 92 ALA A C 1
ATOM 709 O O . ALA A 1 92 ? 27.500 -7.647 -4.414 1.00 90.38 92 ALA A O 1
ATOM 710 N N . VAL A 1 93 ? 25.579 -8.488 -5.209 1.00 92.19 93 VAL A N 1
ATOM 711 C CA . VAL A 1 93 ? 24.740 -7.381 -4.744 1.00 92.19 93 VAL A CA 1
ATOM 712 C C . VAL A 1 93 ? 24.153 -7.697 -3.382 1.00 92.19 93 VAL A C 1
ATOM 714 O O . VAL A 1 93 ? 23.852 -8.846 -3.073 1.00 92.19 93 VAL A O 1
ATOM 717 N N . ARG A 1 94 ? 23.980 -6.676 -2.539 1.00 90.62 94 ARG A N 1
ATOM 718 C CA . ARG A 1 94 ? 23.284 -6.856 -1.259 1.00 90.62 94 ARG A CA 1
ATOM 719 C C . ARG A 1 94 ? 21.824 -7.186 -1.523 1.00 90.62 94 ARG A C 1
ATOM 721 O O . ARG A 1 94 ? 21.155 -6.438 -2.228 1.00 90.62 94 ARG A O 1
ATOM 728 N N . ALA A 1 95 ? 21.349 -8.248 -0.890 1.00 89.50 95 ALA A N 1
ATOM 729 C CA . ALA A 1 95 ? 20.010 -8.765 -1.092 1.00 89.50 95 ALA A CA 1
ATOM 730 C C . ALA A 1 95 ? 19.373 -9.191 0.232 1.00 89.50 95 ALA A C 1
ATOM 732 O O . ALA A 1 95 ? 20.054 -9.462 1.230 1.00 89.50 95 ALA A O 1
ATOM 733 N N . SER A 1 96 ? 18.047 -9.274 0.225 1.00 85.69 96 SER A N 1
ATOM 734 C CA . SER A 1 96 ? 17.271 -9.836 1.326 1.00 85.69 96 SER A CA 1
ATOM 735 C C . SER A 1 96 ? 16.254 -10.837 0.805 1.00 85.69 96 SER A C 1
ATOM 737 O O . SER A 1 96 ? 15.647 -10.613 -0.244 1.00 85.69 96 SER A O 1
ATOM 739 N N . ARG A 1 97 ? 16.047 -11.916 1.557 1.00 84.19 97 ARG A N 1
ATOM 740 C CA . ARG A 1 97 ? 15.056 -12.955 1.258 1.00 84.19 97 ARG A CA 1
ATOM 741 C C . ARG A 1 97 ? 14.222 -13.260 2.486 1.00 84.19 97 ARG A C 1
ATOM 743 O O . ARG A 1 97 ? 14.680 -13.064 3.608 1.00 84.19 97 ARG A O 1
ATOM 750 N N . LYS A 1 98 ? 13.000 -13.739 2.276 1.0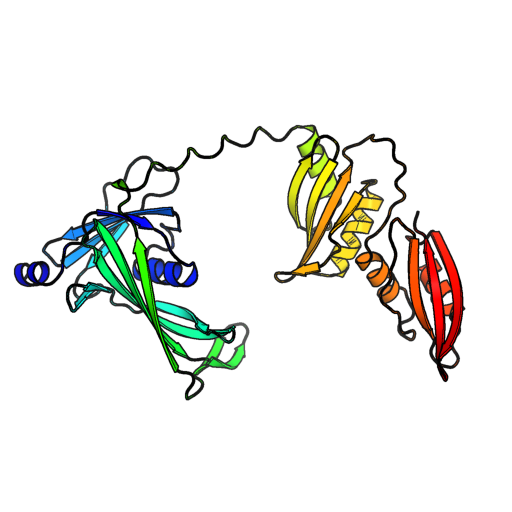0 82.12 98 LYS A N 1
ATOM 751 C CA . LYS A 1 98 ? 12.232 -14.398 3.332 1.00 82.12 98 LYS A CA 1
ATOM 752 C C . LYS A 1 98 ? 12.406 -15.898 3.180 1.00 82.12 98 LYS A C 1
ATOM 754 O O . LYS A 1 98 ? 12.267 -16.404 2.071 1.00 82.12 98 LYS A O 1
ATOM 759 N N . ASN A 1 99 ? 12.703 -16.590 4.272 1.00 77.69 99 ASN A N 1
ATOM 760 C CA . ASN A 1 99 ? 12.632 -18.047 4.283 1.00 77.69 99 ASN A CA 1
ATOM 761 C C . ASN A 1 99 ? 11.165 -18.519 4.364 1.00 77.69 99 ASN A C 1
ATOM 763 O O . ASN A 1 99 ? 10.240 -17.716 4.516 1.00 77.69 99 ASN A O 1
ATOM 767 N N . GLU A 1 100 ? 10.951 -19.833 4.291 1.00 74.38 100 GLU A N 1
ATOM 768 C CA . GLU A 1 100 ? 9.618 -20.453 4.364 1.00 74.38 100 GLU A CA 1
ATOM 769 C C . GLU A 1 100 ? 8.880 -20.139 5.679 1.00 74.38 100 GLU A C 1
ATOM 771 O O . GLU A 1 100 ? 7.654 -20.071 5.711 1.00 74.38 100 GLU A O 1
ATOM 776 N N . GLN A 1 101 ? 9.617 -19.860 6.758 1.00 72.94 101 GLN A N 1
ATOM 777 C CA . GLN A 1 101 ? 9.073 -19.454 8.060 1.00 72.94 101 GLN A CA 1
ATOM 778 C C . GLN A 1 101 ? 8.834 -17.936 8.168 1.00 72.94 101 GLN A C 1
ATOM 780 O O . GLN A 1 101 ? 8.584 -17.421 9.257 1.00 72.94 101 GLN A O 1
ATOM 785 N N . SER A 1 102 ? 8.883 -17.202 7.049 1.00 75.56 102 SER A N 1
ATOM 786 C CA . SER A 1 102 ? 8.696 -15.745 6.969 1.00 75.56 102 SER A CA 1
ATOM 787 C C . SER A 1 102 ? 9.730 -14.904 7.735 1.00 75.56 102 SER A C 1
ATOM 789 O O . SER A 1 102 ? 9.490 -13.722 7.999 1.00 75.56 102 SER A O 1
ATOM 791 N N . VAL A 1 103 ? 10.899 -15.468 8.049 1.00 77.31 103 VAL A N 1
ATOM 792 C CA . VAL A 1 103 ? 12.026 -14.754 8.663 1.00 77.31 103 VAL A CA 1
ATOM 793 C C . VAL A 1 103 ? 12.882 -14.092 7.583 1.00 77.31 103 VAL A C 1
ATOM 795 O O . VAL A 1 103 ? 13.155 -14.681 6.537 1.00 77.31 103 VAL A O 1
ATOM 798 N N . TYR A 1 104 ? 13.303 -12.848 7.831 1.00 83.56 104 TYR A N 1
ATOM 799 C CA . TYR A 1 104 ? 14.157 -12.097 6.912 1.00 83.56 104 TYR A CA 1
ATOM 800 C C . TYR A 1 104 ? 15.628 -12.504 7.038 1.00 83.56 104 TYR A C 1
ATOM 802 O O . TYR A 1 104 ? 16.261 -12.315 8.078 1.00 83.56 104 TYR A O 1
ATOM 810 N N . LEU A 1 105 ? 16.182 -12.965 5.925 1.00 84.38 105 LEU A N 1
ATOM 811 C CA . LEU A 1 105 ? 17.596 -13.222 5.707 1.00 84.38 105 LEU A CA 1
ATOM 812 C C . LEU A 1 105 ? 18.235 -12.006 5.036 1.00 84.38 105 LEU A C 1
ATOM 814 O O . LEU A 1 105 ? 17.659 -11.420 4.115 1.00 84.38 105 LEU A O 1
ATOM 818 N N . GLN A 1 106 ? 19.439 -11.642 5.469 1.00 89.00 106 GLN A N 1
ATOM 819 C CA . GLN A 1 106 ? 20.255 -10.615 4.820 1.00 89.00 106 GLN A CA 1
ATOM 820 C C . GLN A 1 106 ? 21.542 -11.245 4.304 1.00 89.00 106 GLN A C 1
ATOM 822 O O . GLN A 1 106 ? 22.203 -12.000 5.021 1.00 89.00 106 GLN A O 1
ATOM 827 N N . GLY A 1 107 ? 21.906 -10.926 3.067 1.00 90.88 107 GLY A N 1
ATOM 828 C CA . GLY A 1 107 ? 23.015 -11.591 2.402 1.00 90.88 107 GLY A CA 1
ATOM 829 C C . GLY A 1 107 ? 23.433 -10.919 1.108 1.00 90.88 107 GLY A C 1
ATOM 830 O O . GLY A 1 107 ? 23.306 -9.701 0.938 1.00 90.88 107 GLY A O 1
ATOM 831 N N . GLN A 1 108 ? 23.959 -11.739 0.208 1.00 93.38 108 GLN A N 1
ATOM 832 C CA . GLN A 1 108 ? 24.421 -11.329 -1.105 1.00 93.38 108 GLN A CA 1
ATOM 833 C C . GLN A 1 108 ? 23.833 -12.234 -2.184 1.00 93.38 108 GLN A C 1
ATOM 835 O O . GLN A 1 108 ? 23.690 -13.439 -1.979 1.00 93.38 108 GLN A O 1
ATOM 840 N N . SER A 1 109 ? 23.519 -11.638 -3.328 1.00 94.06 109 SER A N 1
ATOM 841 C CA . SER A 1 109 ? 23.059 -12.325 -4.529 1.00 94.06 109 SER A CA 1
ATOM 842 C C . SER A 1 109 ? 24.106 -12.195 -5.624 1.00 94.06 109 SER A C 1
ATOM 844 O O . SER A 1 109 ? 24.604 -11.101 -5.893 1.00 94.06 109 SER A O 1
ATOM 846 N N . GLN A 1 110 ? 24.417 -13.306 -6.279 1.00 94.44 110 GLN A N 1
ATOM 847 C CA . GLN A 1 110 ? 25.272 -13.349 -7.456 1.00 94.44 110 GLN A CA 1
ATOM 848 C C . GLN A 1 110 ? 24.443 -13.719 -8.682 1.00 94.44 110 GLN A C 1
ATOM 850 O O . GLN A 1 110 ? 23.662 -14.671 -8.649 1.00 94.44 110 GLN A O 1
ATOM 855 N N . LEU A 1 111 ? 24.606 -12.952 -9.758 1.00 95.31 111 LEU A N 1
ATOM 856 C CA . LEU A 1 111 ? 23.871 -13.130 -11.004 1.00 95.31 111 LEU A CA 1
ATOM 857 C C . LEU A 1 111 ? 24.724 -13.879 -12.027 1.00 95.31 111 LEU A C 1
ATOM 859 O O . LEU A 1 111 ? 25.869 -13.508 -12.269 1.00 95.31 111 LEU A O 1
ATOM 863 N N . ALA A 1 112 ? 24.127 -14.870 -12.678 1.00 94.06 112 ALA A N 1
ATOM 864 C CA . ALA A 1 112 ? 24.662 -15.519 -13.862 1.00 94.06 112 ALA A CA 1
ATOM 865 C C . ALA A 1 112 ? 23.627 -15.507 -14.999 1.00 94.06 112 ALA A C 1
ATOM 867 O O . ALA A 1 112 ? 22.440 -15.749 -14.768 1.00 94.06 112 ALA A O 1
ATOM 868 N N . LEU A 1 113 ? 24.073 -15.248 -16.227 1.00 94.31 113 LEU A N 1
ATOM 869 C CA . LEU A 1 113 ? 23.240 -15.144 -17.428 1.00 94.31 113 LEU A CA 1
ATOM 870 C C . LEU A 1 113 ? 23.679 -16.177 -18.472 1.00 94.31 113 LEU A C 1
ATOM 872 O O . LEU A 1 113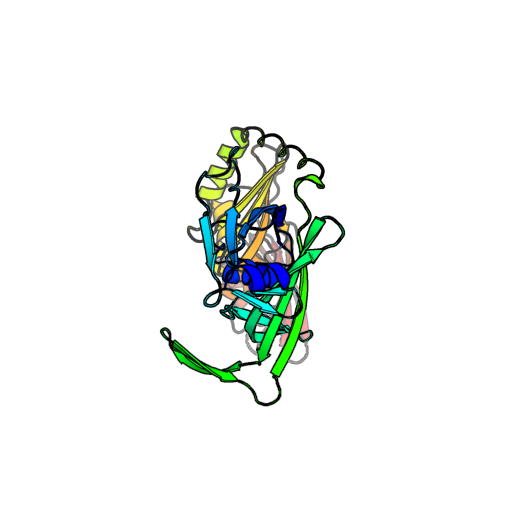 ? 24.875 -16.371 -18.683 1.00 94.31 113 LEU A O 1
ATOM 876 N N . ALA A 1 114 ? 22.731 -16.807 -19.159 1.00 92.50 114 ALA A N 1
ATOM 877 C CA . ALA A 1 114 ? 23.018 -17.676 -20.298 1.00 92.50 114 ALA A CA 1
ATOM 878 C C . ALA A 1 114 ? 21.896 -17.628 -21.334 1.00 92.50 114 ALA A C 1
ATOM 880 O O . ALA A 1 114 ? 20.721 -17.480 -20.993 1.00 92.50 114 ALA A O 1
ATOM 881 N N . ALA A 1 115 ? 22.251 -17.807 -22.604 1.00 89.50 115 ALA A N 1
ATOM 882 C CA . ALA A 1 115 ? 21.272 -17.986 -23.665 1.00 89.50 115 ALA A CA 1
ATOM 883 C C . ALA A 1 115 ? 20.606 -19.369 -23.543 1.00 89.50 115 ALA A C 1
ATOM 885 O O . ALA A 1 115 ? 21.274 -20.388 -23.352 1.00 89.50 115 ALA A O 1
ATOM 886 N N . ALA A 1 116 ? 19.281 -19.413 -23.657 1.00 84.81 116 ALA A N 1
ATOM 887 C CA . ALA A 1 116 ? 18.518 -20.646 -23.796 1.00 84.81 116 ALA A CA 1
ATOM 888 C C . ALA A 1 116 ? 18.470 -21.091 -25.263 1.00 84.81 116 ALA A C 1
ATOM 890 O O . ALA A 1 116 ? 18.488 -20.276 -26.183 1.00 84.81 116 ALA A O 1
ATOM 891 N N . SER A 1 117 ? 18.279 -22.391 -25.491 1.00 78.12 117 SER A N 1
ATOM 892 C CA . SER A 1 117 ? 18.134 -22.970 -26.835 1.00 78.12 117 SER A CA 1
ATOM 893 C C . SER A 1 117 ? 16.920 -22.462 -27.624 1.00 78.12 117 SER A C 1
ATOM 895 O O . SER A 1 117 ? 16.886 -22.600 -28.841 1.00 78.12 117 SER A O 1
ATOM 897 N N . ASN A 1 118 ? 15.923 -21.880 -26.954 1.00 79.88 118 ASN A N 1
ATOM 898 C CA . ASN A 1 118 ? 14.702 -21.350 -27.562 1.00 79.88 118 ASN A CA 1
ATOM 899 C C . ASN A 1 118 ? 14.739 -19.826 -27.789 1.00 79.88 118 ASN A C 1
ATOM 901 O O . ASN A 1 118 ? 13.686 -19.228 -27.989 1.00 79.88 118 ASN A O 1
ATOM 905 N N . GLY A 1 119 ? 15.919 -19.202 -27.712 1.00 81.56 119 GLY A N 1
ATOM 906 C CA . GLY A 1 119 ? 16.088 -17.755 -27.880 1.00 81.56 119 GLY A CA 1
ATOM 907 C C . GLY A 1 119 ? 15.774 -16.927 -26.631 1.00 81.56 119 GLY A C 1
ATOM 908 O O . GLY A 1 119 ? 15.954 -15.719 -26.653 1.00 81.56 119 GLY A O 1
ATOM 909 N N . ASN A 1 120 ? 15.343 -17.546 -25.528 1.00 88.94 120 ASN A N 1
ATOM 910 C CA . ASN A 1 120 ? 15.157 -16.842 -24.258 1.00 88.94 120 ASN A CA 1
ATOM 911 C C . ASN A 1 120 ? 16.494 -16.599 -23.548 1.00 88.94 120 ASN A C 1
ATOM 913 O O . ASN A 1 120 ? 17.466 -17.325 -23.746 1.00 88.94 120 ASN A O 1
ATOM 917 N N . LEU A 1 121 ? 16.512 -15.648 -22.621 1.00 91.62 121 LEU A N 1
ATOM 918 C CA . LEU A 1 121 ? 17.609 -15.457 -21.683 1.00 91.62 121 LEU A CA 1
ATOM 919 C C . LEU A 1 121 ? 17.286 -16.158 -20.362 1.00 91.62 121 LEU A C 1
ATOM 921 O O . LEU A 1 121 ? 16.251 -15.908 -19.744 1.00 91.62 121 LEU A O 1
ATOM 925 N N . GLN A 1 122 ? 18.180 -17.032 -19.912 1.00 93.19 122 GLN A N 1
ATOM 926 C CA . GLN A 1 122 ? 18.125 -17.619 -18.579 1.00 93.19 122 GLN A CA 1
ATOM 927 C C . GLN A 1 122 ? 18.957 -16.780 -17.626 1.00 93.19 122 GLN A C 1
ATOM 929 O O . GLN A 1 122 ? 20.119 -16.477 -17.893 1.00 93.19 122 GLN A O 1
ATOM 934 N N . LEU A 1 123 ? 18.371 -16.464 -16.479 1.00 93.81 123 LEU A N 1
ATOM 935 C CA . LEU A 1 123 ? 19.048 -15.785 -15.393 1.00 93.81 123 LEU A CA 1
ATOM 936 C C . LEU A 1 123 ? 19.023 -16.695 -14.176 1.00 93.81 123 LEU A C 1
ATOM 938 O O . LEU A 1 123 ? 17.995 -17.279 -13.828 1.00 93.81 123 LEU A O 1
ATOM 942 N N . ARG A 1 124 ? 20.168 -16.821 -13.523 1.00 94.25 124 ARG A N 1
ATOM 943 C CA . ARG A 1 124 ? 20.332 -17.582 -12.295 1.00 94.25 124 ARG A CA 1
ATOM 944 C C . ARG A 1 124 ? 20.836 -16.641 -11.221 1.00 94.25 124 ARG A C 1
ATOM 946 O O . ARG A 1 124 ? 21.879 -16.020 -11.392 1.00 94.25 124 ARG A O 1
ATOM 953 N N . VAL A 1 125 ? 20.097 -16.556 -10.127 1.00 93.75 125 VAL A N 1
ATOM 954 C CA . VAL A 1 125 ? 20.472 -15.759 -8.963 1.00 93.75 125 VAL A CA 1
ATOM 955 C C . VAL A 1 125 ? 2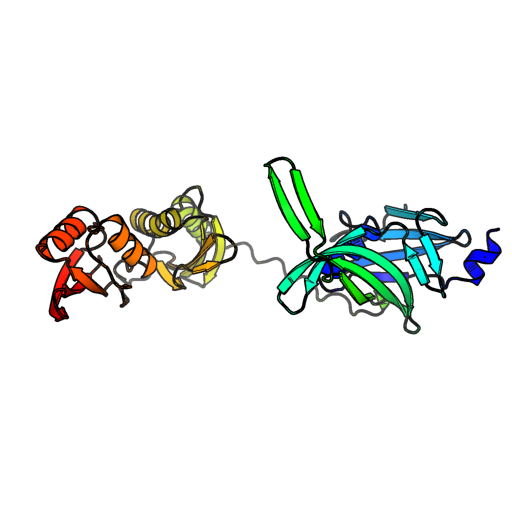0.817 -16.718 -7.839 1.00 93.75 125 VAL A C 1
ATOM 957 O O . VAL A 1 125 ? 19.960 -17.463 -7.365 1.00 93.75 125 VAL A O 1
ATOM 960 N N . HIS A 1 126 ? 22.086 -16.736 -7.446 1.00 94.19 126 HIS A N 1
ATOM 961 C CA . HIS A 1 126 ? 22.547 -17.480 -6.285 1.00 94.19 126 HIS A CA 1
ATOM 962 C C . HIS A 1 126 ? 22.589 -16.542 -5.080 1.00 94.19 126 HIS A C 1
ATOM 964 O O . HIS A 1 126 ? 23.425 -15.644 -5.021 1.00 94.19 126 HIS A O 1
ATOM 970 N N . PHE A 1 127 ? 21.670 -16.734 -4.140 1.00 93.00 127 PHE A N 1
ATOM 971 C CA . PHE A 1 127 ? 21.617 -15.987 -2.891 1.00 93.00 127 PHE A CA 1
ATOM 972 C C . PHE A 1 127 ? 22.314 -16.775 -1.785 1.00 93.00 127 PHE A C 1
ATOM 974 O O . PHE A 1 127 ? 22.044 -17.961 -1.608 1.00 93.00 127 PHE A O 1
ATOM 981 N N . SER A 1 128 ? 23.152 -16.104 -1.003 1.00 92.75 128 SER A N 1
ATOM 982 C CA . SER A 1 128 ? 23.730 -16.629 0.233 1.00 92.75 128 SER A CA 1
ATOM 983 C C . SER A 1 128 ? 23.570 -15.595 1.340 1.00 92.75 128 SER A C 1
ATOM 985 O O . SER A 1 128 ? 23.999 -14.446 1.203 1.00 92.75 128 SER A O 1
ATOM 987 N N . GLY A 1 129 ? 22.925 -15.980 2.438 1.00 91.44 129 GLY A N 1
ATOM 988 C CA . GLY A 1 129 ? 22.637 -15.071 3.541 1.00 91.44 129 GLY A CA 1
ATOM 989 C C . GLY A 1 129 ? 22.299 -15.789 4.835 1.00 91.44 129 GLY A C 1
ATOM 990 O O . GLY A 1 129 ? 22.243 -17.014 4.897 1.00 91.44 129 GLY A O 1
ATOM 991 N N . SER A 1 130 ? 22.081 -15.012 5.887 1.00 89.25 130 SER A N 1
ATOM 992 C CA . SER A 1 130 ? 21.698 -15.535 7.195 1.00 89.25 130 SER A CA 1
ATOM 993 C C . SER A 1 130 ? 20.744 -14.592 7.911 1.00 89.25 130 SER A C 1
ATOM 995 O O . SER A 1 130 ? 20.608 -13.411 7.562 1.00 89.25 130 SER A O 1
ATOM 997 N N . GLU A 1 131 ? 20.062 -15.118 8.923 1.00 86.50 131 GLU A N 1
ATOM 998 C CA . GLU A 1 131 ? 19.314 -14.284 9.856 1.00 86.50 131 GLU A CA 1
ATOM 999 C C . GLU A 1 131 ? 20.284 -13.381 10.613 1.00 86.50 131 GLU A C 1
ATOM 1001 O O . GLU A 1 131 ? 21.384 -13.801 10.990 1.00 86.50 131 GLU A O 1
ATOM 1006 N N . ARG A 1 132 ? 19.876 -12.136 10.864 1.00 81.19 132 ARG A N 1
ATOM 1007 C CA . ARG A 1 132 ? 20.697 -11.188 11.615 1.00 81.19 132 ARG A CA 1
ATOM 1008 C C . ARG A 1 132 ? 20.003 -10.756 12.895 1.00 81.19 132 ARG A C 1
ATOM 1010 O O . ARG A 1 132 ? 18.910 -10.195 12.857 1.00 81.19 132 ARG A O 1
ATOM 1017 N N . ALA A 1 133 ? 20.681 -10.958 14.019 1.00 76.44 133 ALA A N 1
ATOM 1018 C CA . ALA A 1 133 ? 20.282 -10.408 15.302 1.00 76.44 133 ALA A CA 1
ATOM 1019 C C . ALA A 1 133 ? 20.761 -8.956 15.392 1.00 76.44 133 ALA A C 1
ATOM 1021 O O . ALA A 1 133 ? 21.946 -8.662 15.211 1.00 76.44 133 ALA A O 1
ATOM 1022 N N . ASN A 1 134 ? 19.842 -8.032 15.663 1.00 77.12 134 ASN A N 1
ATOM 1023 C CA . ASN A 1 134 ? 20.203 -6.643 15.926 1.00 77.12 134 ASN A CA 1
ATOM 1024 C C . ASN A 1 134 ? 20.832 -6.555 17.318 1.00 77.12 134 ASN A C 1
ATOM 1026 O O . ASN A 1 134 ? 20.175 -6.885 18.300 1.00 77.12 134 ASN A O 1
ATOM 1030 N N . LEU A 1 135 ? 22.080 -6.095 17.394 1.00 69.19 135 LEU A N 1
ATOM 1031 C CA . LEU A 1 135 ? 22.736 -5.825 18.673 1.00 69.19 135 LEU A CA 1
ATOM 1032 C C . LEU A 1 135 ? 22.437 -4.405 19.151 1.00 69.19 135 LEU A C 1
ATOM 1034 O O . LEU A 1 135 ? 22.107 -4.200 20.313 1.00 69.19 135 LEU A O 1
ATOM 1038 N N . PHE A 1 136 ? 22.518 -3.433 18.238 1.00 68.81 136 PHE A N 1
ATOM 1039 C CA . PHE A 1 136 ? 22.275 -2.022 18.526 1.00 68.81 136 PHE A CA 1
ATOM 1040 C C . PHE A 1 136 ? 21.552 -1.357 17.353 1.00 68.81 136 PHE A C 1
ATOM 1042 O O . PHE A 1 136 ? 21.879 -1.592 16.185 1.00 68.81 136 PHE A O 1
ATOM 1049 N N . SER A 1 137 ? 20.570 -0.511 17.661 1.00 55.03 137 SER A N 1
ATOM 1050 C CA . SER A 1 137 ? 19.846 0.299 16.682 1.00 55.03 137 SER A CA 1
ATOM 1051 C C . SER A 1 137 ? 19.864 1.750 17.150 1.00 55.03 137 SER A C 1
ATOM 1053 O O . SER A 1 137 ? 19.181 2.094 18.108 1.00 55.03 137 SER A O 1
ATOM 1055 N N . TYR A 1 138 ? 20.644 2.582 16.469 1.00 68.12 138 TYR A N 1
ATOM 1056 C CA . TYR A 1 138 ? 20.607 4.039 16.589 1.00 68.12 138 TYR A CA 1
ATOM 1057 C C . TYR A 1 138 ? 19.820 4.614 15.404 1.00 68.12 138 TYR A C 1
ATOM 1059 O O . TYR A 1 138 ? 19.603 3.915 14.412 1.00 68.12 138 TYR A O 1
ATOM 1067 N N . GLU A 1 139 ? 19.431 5.889 15.457 1.00 55.53 139 GLU A N 1
ATOM 1068 C CA . GLU A 1 139 ? 18.793 6.558 14.307 1.00 55.53 139 GLU A CA 1
ATOM 1069 C C . GLU A 1 139 ? 19.710 6.626 13.070 1.00 55.53 139 GLU A C 1
ATOM 1071 O O . GLU A 1 139 ? 19.222 6.671 11.944 1.00 55.53 139 GLU A O 1
ATOM 1076 N N . SER A 1 140 ? 21.035 6.579 13.257 1.00 48.09 140 SER A N 1
ATOM 1077 C CA . SER A 1 140 ? 22.035 6.725 12.189 1.00 48.09 140 SER A CA 1
ATOM 1078 C C . SER A 1 140 ? 22.732 5.426 11.768 1.00 48.09 140 SER A C 1
ATOM 1080 O O . SER A 1 140 ? 23.380 5.398 10.723 1.00 48.09 140 SER A O 1
ATOM 1082 N N . ALA A 1 141 ? 22.623 4.345 12.549 1.00 48.91 141 ALA A N 1
ATOM 1083 C CA . ALA A 1 141 ? 23.276 3.075 12.239 1.00 48.91 141 ALA A CA 1
ATOM 1084 C C . ALA A 1 141 ? 22.606 1.886 12.935 1.00 48.91 141 ALA A C 1
ATOM 1086 O O . ALA A 1 141 ? 22.234 1.943 14.109 1.00 48.91 141 ALA A O 1
ATOM 1087 N N . ARG A 1 142 ? 22.527 0.762 12.217 1.00 61.59 142 ARG A N 1
ATOM 1088 C CA . ARG A 1 142 ? 22.100 -0.532 12.755 1.00 61.59 142 ARG A CA 1
ATOM 1089 C C . ARG A 1 142 ? 23.274 -1.501 12.710 1.00 61.59 142 ARG A C 1
ATOM 1091 O O . ARG A 1 142 ? 23.745 -1.851 11.629 1.00 61.59 142 ARG A O 1
ATOM 1098 N N . VAL A 1 143 ? 23.718 -1.951 13.881 1.00 68.50 143 VAL A N 1
ATOM 1099 C CA . VAL A 1 143 ? 24.741 -2.993 14.009 1.00 68.50 143 VAL A CA 1
ATOM 1100 C C . VAL A 1 143 ? 24.030 -4.308 14.280 1.00 68.50 143 VAL A C 1
ATOM 1102 O O . VAL A 1 143 ? 23.344 -4.474 15.290 1.00 68.50 143 VAL A O 1
ATOM 1105 N N . SER A 1 144 ? 24.174 -5.246 13.353 1.00 74.81 144 SER A N 1
ATOM 1106 C CA . SER A 1 144 ? 23.581 -6.575 13.448 1.00 74.81 144 SER A CA 1
ATOM 1107 C C . SER A 1 144 ? 24.644 -7.641 13.216 1.00 74.81 144 SER A C 1
ATOM 1109 O O . SER A 1 144 ? 25.565 -7.421 12.425 1.00 74.81 144 SER A O 1
ATOM 1111 N N . LEU A 1 145 ? 24.525 -8.785 13.887 1.00 78.31 145 LEU A N 1
ATOM 1112 C CA . LEU A 1 145 ? 25.399 -9.944 13.698 1.00 78.31 145 LEU A CA 1
ATOM 1113 C C . LEU A 1 145 ? 24.629 -11.109 13.074 1.00 78.31 145 LEU A C 1
ATOM 1115 O O . LEU A 1 145 ? 23.444 -11.270 13.370 1.00 78.31 145 LEU A O 1
ATOM 1119 N N . PRO A 1 146 ? 25.281 -11.921 12.225 1.00 79.62 146 PRO A N 1
ATOM 1120 C CA . PRO A 1 146 ? 24.680 -13.147 11.721 1.00 79.62 146 PRO A CA 1
ATOM 1121 C C . PRO A 1 146 ? 24.442 -14.126 12.876 1.00 79.62 146 PRO A C 1
ATOM 1123 O O . PRO A 1 146 ? 25.310 -14.305 13.732 1.00 79.62 146 PRO A O 1
ATOM 1126 N N . ILE A 1 147 ? 23.276 -14.766 12.894 1.00 83.94 147 ILE A N 1
ATOM 1127 C CA . ILE A 1 147 ? 22.964 -15.822 13.858 1.00 83.94 147 ILE A CA 1
ATOM 1128 C C . ILE A 1 147 ? 23.710 -17.097 13.422 1.00 83.94 147 ILE A C 1
ATOM 1130 O O . ILE A 1 147 ? 23.552 -17.534 12.279 1.00 83.94 147 ILE A O 1
ATOM 1134 N N . PRO A 1 148 ? 24.548 -17.705 14.280 1.00 81.81 148 PRO A N 1
ATOM 1135 C CA . PRO A 1 148 ? 25.230 -18.949 13.938 1.00 81.81 148 PRO A CA 1
ATOM 1136 C C . PRO A 1 148 ? 24.230 -20.058 13.584 1.00 81.81 148 PRO A C 1
ATOM 1138 O O . PRO A 1 148 ? 23.254 -20.265 14.299 1.00 81.81 148 PRO A O 1
ATOM 1141 N N . GLY A 1 149 ? 24.474 -20.775 12.484 1.00 81.69 149 GLY A N 1
ATOM 1142 C CA . GLY A 1 149 ? 23.626 -21.890 12.042 1.00 81.69 149 GLY A CA 1
ATOM 1143 C C . GLY A 1 149 ? 22.377 -21.506 11.237 1.00 81.69 149 GLY A C 1
ATOM 1144 O O . GLY A 1 149 ? 21.709 -22.403 10.739 1.00 81.69 149 GLY A O 1
ATOM 1145 N N . SER A 1 150 ? 22.084 -20.214 11.040 1.00 84.25 150 SER A N 1
ATOM 1146 C CA . SER A 1 150 ? 20.947 -19.748 10.218 1.00 84.25 150 SER A CA 1
ATOM 1147 C C . SER A 1 150 ? 21.314 -19.439 8.759 1.00 84.25 150 SER A C 1
ATOM 1149 O O . SER A 1 150 ? 20.558 -18.786 8.039 1.00 84.25 150 SER A O 1
ATOM 1151 N N . GLY A 1 151 ? 22.508 -19.852 8.325 1.00 85.88 151 GLY A N 1
ATOM 1152 C CA . GLY A 1 151 ? 22.986 -19.637 6.963 1.00 85.88 151 GLY A CA 1
ATOM 1153 C C . GLY A 1 151 ? 22.191 -20.463 5.958 1.00 85.88 151 GLY A C 1
ATOM 1154 O O . GLY A 1 151 ? 22.074 -21.676 6.107 1.00 85.88 151 GLY A O 1
ATOM 1155 N N . VAL A 1 152 ? 21.679 -19.809 4.919 1.00 88.12 152 VAL A N 1
ATOM 1156 C CA . VAL A 1 152 ? 20.933 -20.443 3.832 1.00 88.12 152 VAL A CA 1
ATOM 1157 C C . VAL A 1 152 ? 21.509 -19.982 2.499 1.00 88.12 152 VAL A C 1
ATOM 1159 O O . VAL A 1 152 ? 21.777 -18.795 2.300 1.00 88.12 152 VAL A O 1
ATOM 1162 N N . ALA A 1 153 ? 21.663 -20.932 1.579 1.00 90.06 153 ALA A N 1
ATOM 1163 C CA . ALA A 1 153 ? 21.948 -20.664 0.179 1.00 90.06 153 ALA A CA 1
ATOM 1164 C C . ALA A 1 153 ? 20.746 -21.082 -0.675 1.00 90.06 153 ALA A C 1
ATOM 1166 O O . ALA A 1 153 ? 20.188 -22.163 -0.490 1.00 90.06 153 ALA A O 1
ATOM 1167 N N . MET A 1 154 ? 20.342 -20.225 -1.608 1.00 89.06 154 MET A N 1
ATOM 1168 C CA . MET A 1 154 ? 19.199 -20.441 -2.493 1.00 89.06 154 MET A CA 1
ATOM 1169 C C . MET A 1 154 ? 19.623 -20.169 -3.931 1.00 89.06 154 MET A C 1
ATOM 1171 O O . MET A 1 154 ? 20.459 -19.308 -4.191 1.00 89.06 154 MET A O 1
ATOM 1175 N N . THR A 1 155 ? 19.061 -20.912 -4.882 1.00 91.12 155 THR A N 1
ATOM 1176 C CA . THR A 1 155 ? 19.285 -20.659 -6.309 1.00 91.12 155 THR A CA 1
ATOM 1177 C C . THR A 1 155 ? 17.948 -20.460 -6.993 1.00 91.12 155 THR A C 1
ATOM 1179 O O . THR A 1 155 ? 17.172 -21.400 -7.150 1.00 91.12 155 THR A O 1
ATOM 1182 N N . GLU A 1 156 ? 17.699 -19.230 -7.413 1.00 89.88 156 GLU A N 1
ATOM 1183 C CA . GLU A 1 156 ? 16.486 -18.817 -8.105 1.00 89.88 156 GLU A CA 1
ATOM 1184 C C . GLU A 1 156 ? 16.771 -18.732 -9.606 1.00 89.88 156 GLU A C 1
ATOM 1186 O O . GLU A 1 156 ? 17.868 -18.359 -10.032 1.00 89.88 156 GLU A O 1
ATOM 1191 N N . ARG A 1 157 ? 15.793 -19.116 -10.428 1.00 91.38 157 ARG A N 1
ATOM 1192 C CA . ARG A 1 157 ? 15.911 -19.082 -11.888 1.00 91.38 157 ARG A CA 1
ATOM 1193 C C . ARG A 1 157 ? 14.805 -18.222 -12.468 1.00 91.38 157 ARG A C 1
ATOM 1195 O O . ARG A 1 157 ? 13.632 -18.458 -12.194 1.00 91.38 157 ARG A O 1
ATOM 1202 N N . LEU A 1 158 ? 15.193 -17.266 -13.298 1.00 90.06 158 LEU A N 1
ATOM 1203 C CA . LEU A 1 158 ? 14.293 -16.442 -14.091 1.00 90.06 158 LEU A CA 1
ATOM 1204 C C . LEU A 1 158 ? 14.528 -16.730 -15.573 1.00 90.06 158 LEU A C 1
ATOM 1206 O O . LEU A 1 158 ? 15.623 -17.118 -15.986 1.00 90.06 158 LEU A O 1
ATOM 1210 N N . ILE A 1 159 ? 13.484 -16.545 -16.372 1.00 90.62 159 ILE A N 1
ATOM 1211 C CA . ILE A 1 159 ? 13.547 -16.681 -17.824 1.00 90.62 159 ILE A CA 1
ATOM 1212 C C . ILE A 1 159 ? 12.964 -15.405 -18.412 1.00 90.62 159 ILE A C 1
ATOM 1214 O O . ILE A 1 159 ? 11.769 -15.157 -18.270 1.00 90.62 159 ILE A O 1
ATOM 1218 N N . TRP A 1 160 ? 13.798 -14.612 -19.075 1.00 90.94 160 TRP A N 1
ATOM 1219 C CA . TRP A 1 160 ? 13.340 -13.483 -19.874 1.00 90.94 160 TRP A CA 1
ATOM 1220 C C . TRP A 1 160 ? 13.131 -13.950 -21.304 1.00 90.94 160 TRP A C 1
ATOM 1222 O O . TRP A 1 160 ? 14.018 -14.537 -21.925 1.00 90.94 160 TRP A O 1
ATOM 1232 N N . ARG A 1 161 ? 11.921 -13.746 -21.814 1.00 87.88 161 ARG A N 1
ATOM 1233 C CA . ARG A 1 161 ? 11.531 -14.230 -23.140 1.00 87.88 161 ARG A CA 1
ATOM 1234 C C . ARG A 1 161 ? 12.039 -13.289 -24.221 1.00 87.88 161 ARG A C 1
ATOM 1236 O O . ARG A 1 161 ? 12.089 -12.081 -23.988 1.00 87.88 161 ARG A O 1
ATOM 1243 N N . ASP A 1 162 ? 12.367 -13.836 -25.390 1.00 84.69 162 ASP A N 1
ATOM 1244 C CA . ASP A 1 162 ? 12.677 -13.023 -26.571 1.00 84.69 162 ASP A CA 1
ATOM 1245 C C . ASP A 1 162 ? 11.483 -12.113 -26.884 1.00 84.69 162 ASP A C 1
ATOM 1247 O O . ASP A 1 162 ? 10.369 -12.591 -27.112 1.00 84.69 162 ASP A O 1
ATOM 1251 N N . ASN A 1 163 ? 11.709 -10.804 -26.909 1.00 75.88 163 ASN A N 1
ATOM 1252 C CA . ASN A 1 163 ? 10.692 -9.795 -27.165 1.00 75.88 163 ASN A CA 1
ATOM 1253 C C . ASN A 1 163 ? 10.024 -9.980 -28.539 1.00 75.88 163 ASN A C 1
ATOM 1255 O O . ASN A 1 163 ? 8.846 -9.670 -28.687 1.00 75.88 163 ASN A O 1
ATOM 1259 N N . ARG A 1 164 ? 10.732 -10.542 -29.531 1.00 67.31 164 ARG A N 1
ATOM 1260 C CA . ARG A 1 164 ? 10.173 -10.838 -30.865 1.00 67.31 164 ARG A CA 1
ATOM 1261 C C . ARG A 1 164 ? 9.188 -12.008 -30.864 1.00 67.31 164 ARG A C 1
ATOM 1263 O O . ARG A 1 164 ? 8.403 -12.140 -31.798 1.00 67.31 164 ARG A O 1
ATOM 1270 N N . SER A 1 165 ? 9.236 -12.856 -29.836 1.00 54.00 165 SER A N 1
ATOM 1271 C CA . SER A 1 165 ? 8.378 -14.038 -29.684 1.00 54.00 165 SER A CA 1
ATOM 1272 C C . SER A 1 165 ? 7.097 -13.771 -28.883 1.00 54.00 165 SER A C 1
ATOM 1274 O O . SER A 1 165 ? 6.218 -14.632 -28.809 1.00 54.00 165 SER A O 1
ATOM 1276 N N . ILE A 1 166 ? 6.974 -12.585 -28.282 1.00 53.41 166 ILE A N 1
ATOM 1277 C CA . ILE A 1 166 ? 5.829 -12.197 -27.459 1.00 53.41 166 ILE A CA 1
ATOM 1278 C C . ILE A 1 166 ? 4.836 -11.466 -28.364 1.00 53.41 166 ILE A C 1
ATOM 1280 O O . ILE A 1 166 ? 5.204 -10.529 -29.070 1.00 53.41 166 ILE A O 1
ATOM 1284 N N . ALA A 1 167 ? 3.574 -11.910 -28.365 1.00 50.31 167 ALA A N 1
ATOM 1285 C CA . ALA A 1 167 ? 2.500 -11.188 -29.042 1.00 50.31 167 ALA A CA 1
ATOM 1286 C C . ALA A 1 167 ? 2.531 -9.711 -28.602 1.00 50.31 167 ALA A C 1
ATOM 1288 O O . ALA A 1 167 ? 2.763 -9.464 -27.416 1.00 50.31 167 ALA A O 1
ATOM 1289 N N . PRO A 1 168 ? 2.335 -8.740 -29.517 1.00 54.50 168 PRO A N 1
ATOM 1290 C CA . PRO A 1 168 ? 2.360 -7.327 -29.157 1.00 54.50 168 PRO A CA 1
ATOM 1291 C C . PRO A 1 168 ? 1.468 -7.105 -27.940 1.00 54.50 168 PRO A C 1
ATOM 1293 O O . PRO A 1 168 ? 0.378 -7.684 -27.871 1.00 54.50 168 PRO A O 1
ATOM 1296 N N . ASP A 1 169 ? 1.960 -6.315 -26.979 1.00 52.16 169 ASP A N 1
ATOM 1297 C CA . ASP A 1 169 ? 1.197 -6.001 -25.775 1.00 52.16 169 ASP A CA 1
ATOM 1298 C C . ASP A 1 169 ? -0.231 -5.626 -26.181 1.00 52.16 169 ASP A C 1
ATOM 1300 O O . ASP A 1 169 ? -0.401 -4.873 -27.154 1.00 52.16 169 ASP A O 1
ATOM 1304 N N . PRO A 1 170 ? -1.259 -6.138 -25.477 1.00 51.31 170 PRO A N 1
ATOM 1305 C CA . PRO A 1 170 ? -2.610 -5.671 -25.714 1.00 51.31 170 PRO A CA 1
ATOM 1306 C C . PRO A 1 170 ? -2.572 -4.141 -25.658 1.00 51.31 170 PRO A C 1
ATOM 1308 O O . PRO A 1 170 ? -1.912 -3.591 -24.764 1.00 51.31 170 PRO A O 1
ATOM 1311 N N . PRO A 1 171 ? -3.196 -3.450 -26.633 1.00 53.91 171 PRO A N 1
ATOM 1312 C CA . PRO A 1 171 ? -3.138 -2.001 -26.704 1.00 53.91 171 PRO A CA 1
ATOM 1313 C C . PRO A 1 171 ? -3.474 -1.441 -25.323 1.00 53.91 171 PRO A C 1
ATOM 1315 O O . PRO A 1 171 ? -4.378 -1.980 -24.669 1.00 53.91 171 PRO A O 1
ATOM 1318 N N . PRO A 1 172 ? -2.730 -0.420 -24.849 1.00 58.09 172 PRO A N 1
ATOM 1319 C CA . PRO A 1 172 ? -2.997 0.164 -23.549 1.00 58.09 172 PRO A CA 1
ATOM 1320 C C . PRO A 1 172 ? -4.497 0.440 -23.472 1.00 58.09 172 PRO A C 1
ATOM 1322 O O . PRO A 1 172 ? -5.060 0.925 -24.464 1.00 58.09 172 PRO A O 1
ATOM 1325 N N . PRO A 1 173 ? -5.158 0.078 -22.354 1.00 54.66 173 PRO A N 1
ATOM 1326 C CA . PRO A 1 173 ? -6.581 0.319 -22.220 1.00 54.66 173 PRO A CA 1
ATOM 1327 C C . PRO A 1 173 ? -6.835 1.777 -22.608 1.00 54.66 173 PRO A C 1
ATOM 1329 O O . PRO A 1 173 ? -6.024 2.639 -22.239 1.00 54.66 173 PRO A O 1
ATOM 1332 N N . PRO A 1 174 ? -7.879 2.043 -23.415 1.00 60.06 174 PRO A N 1
ATOM 1333 C CA . PRO A 1 174 ? -8.157 3.384 -23.904 1.00 60.06 174 PRO A CA 1
ATOM 1334 C C . PRO A 1 174 ? -8.076 4.351 -22.730 1.00 60.06 174 PRO A C 1
ATOM 1336 O O . PRO A 1 174 ? -8.550 4.021 -21.637 1.00 60.06 174 PRO A O 1
ATOM 1339 N N . ALA A 1 175 ? -7.410 5.492 -22.949 1.00 61.91 175 ALA A N 1
ATOM 1340 C CA . ALA A 1 175 ? -7.225 6.502 -21.916 1.00 61.91 175 ALA A CA 1
ATOM 1341 C C . ALA A 1 175 ? -8.552 6.673 -21.165 1.00 61.91 175 ALA A C 1
ATOM 1343 O O . ALA A 1 175 ? -9.588 6.806 -21.831 1.00 61.91 175 ALA A O 1
ATOM 1344 N N . PRO A 1 176 ? -8.553 6.583 -19.819 1.00 61.81 176 PRO A N 1
ATOM 1345 C CA . PRO A 1 176 ? -9.791 6.634 -19.065 1.00 61.81 176 PRO A CA 1
ATOM 1346 C C . PRO A 1 176 ? -10.540 7.886 -19.499 1.00 61.81 176 PRO A C 1
ATOM 1348 O O . PRO A 1 176 ? -9.947 8.968 -19.574 1.00 61.81 176 PRO A O 1
ATOM 1351 N N . ALA A 1 177 ? -11.815 7.710 -19.857 1.00 67.12 177 ALA A N 1
ATOM 1352 C CA . ALA A 1 177 ? -12.660 8.819 -20.261 1.00 67.12 177 ALA A CA 1
ATOM 1353 C C . ALA A 1 177 ? -12.498 9.953 -19.234 1.00 67.12 177 ALA A C 1
ATOM 1355 O O . ALA A 1 177 ? -12.400 9.663 -18.034 1.00 67.12 177 ALA A O 1
ATOM 1356 N N . PRO A 1 178 ? -12.411 11.220 -19.680 1.00 71.31 178 PRO A N 1
ATOM 1357 C CA . PRO A 1 178 ? -12.208 12.338 -18.773 1.00 71.31 178 PRO A CA 1
ATOM 1358 C C . PRO A 1 178 ? -13.222 12.257 -17.631 1.00 71.31 178 PRO A C 1
ATOM 1360 O O . PRO A 1 178 ? -14.419 12.102 -17.868 1.00 71.31 178 PRO A O 1
ATOM 1363 N N . GLU A 1 179 ? -12.710 12.312 -16.397 1.00 69.00 179 GLU A N 1
ATOM 1364 C CA . GLU A 1 179 ? -13.511 12.255 -15.172 1.00 69.00 179 GLU A CA 1
ATOM 1365 C C . GLU A 1 179 ? -14.708 13.220 -15.311 1.00 69.00 179 GLU A C 1
ATOM 1367 O O . GLU A 1 179 ? -14.481 14.412 -15.558 1.00 69.00 179 GLU A O 1
ATOM 1372 N N . PRO A 1 180 ? -15.965 12.741 -15.185 1.00 78.00 180 PRO A N 1
ATOM 1373 C CA . PRO A 1 180 ? -17.141 13.596 -15.309 1.00 78.00 180 PRO A CA 1
ATOM 1374 C C . PRO A 1 180 ? -17.058 14.791 -14.352 1.00 78.00 180 PRO A C 1
ATOM 1376 O O . PRO A 1 180 ? -16.602 14.641 -13.221 1.00 78.00 180 PRO A O 1
ATOM 1379 N N . ALA A 1 181 ? -17.536 15.973 -14.755 1.00 81.19 181 ALA A N 1
ATOM 1380 C CA . ALA A 1 181 ? -17.468 17.175 -13.910 1.00 81.19 181 ALA A CA 1
ATOM 1381 C C . ALA A 1 181 ? -18.077 16.946 -12.510 1.00 81.19 181 ALA A C 1
ATOM 1383 O O . ALA A 1 181 ? -17.455 17.270 -11.503 1.00 81.19 181 ALA A O 1
ATOM 1384 N N . ALA A 1 182 ? -19.216 16.247 -12.442 1.00 78.19 182 ALA A N 1
ATOM 1385 C CA . ALA A 1 182 ? -19.862 15.868 -11.184 1.00 78.19 182 ALA A CA 1
ATOM 1386 C C . ALA A 1 182 ? -18.977 14.986 -10.278 1.00 78.19 182 ALA A C 1
ATOM 1388 O O . ALA A 1 182 ? -19.005 15.123 -9.055 1.00 78.19 182 ALA A O 1
ATOM 1389 N N . ALA A 1 183 ? -18.166 14.104 -10.871 1.00 82.25 183 ALA A N 1
ATOM 1390 C CA . ALA A 1 183 ? -17.217 13.259 -10.152 1.00 82.25 183 ALA A CA 1
ATOM 1391 C C . ALA A 1 183 ? -16.100 14.097 -9.523 1.00 82.25 183 ALA A C 1
ATOM 1393 O O . ALA A 1 183 ? -15.789 13.945 -8.342 1.00 82.25 183 ALA A O 1
ATOM 1394 N N . ARG A 1 184 ? -15.550 15.033 -10.305 1.00 84.94 184 ARG A N 1
ATOM 1395 C CA . ARG A 1 184 ? -14.496 15.946 -9.862 1.00 84.94 184 ARG A CA 1
ATOM 1396 C C . ARG A 1 184 ? -14.981 16.872 -8.745 1.00 84.94 184 ARG A C 1
ATOM 1398 O O . ARG A 1 184 ? -14.259 17.070 -7.766 1.00 84.94 184 ARG A O 1
ATOM 1405 N N . ASP A 1 185 ? -16.198 17.395 -8.863 1.00 86.88 185 ASP A N 1
ATOM 1406 C CA . ASP A 1 185 ? -16.805 18.268 -7.855 1.00 86.88 185 ASP A CA 1
ATOM 1407 C C . ASP A 1 185 ? -17.037 17.517 -6.541 1.00 86.88 185 ASP A C 1
ATOM 1409 O O . ASP A 1 185 ? -16.669 18.006 -5.469 1.00 86.88 185 ASP A O 1
ATOM 1413 N N . LEU A 1 186 ? -17.585 16.298 -6.610 1.00 87.12 186 LEU A N 1
ATOM 1414 C CA . LEU A 1 186 ? -17.785 15.463 -5.428 1.00 87.12 186 LEU A CA 1
ATOM 1415 C C . LEU A 1 186 ? -16.449 15.073 -4.788 1.00 87.12 186 LEU A C 1
ATOM 1417 O O . LEU A 1 186 ? -16.288 15.229 -3.580 1.00 87.12 186 LEU A O 1
ATOM 1421 N N . ARG A 1 187 ? -15.461 14.653 -5.586 1.00 90.00 187 ARG A N 1
ATOM 1422 C CA . ARG A 1 187 ? -14.108 14.346 -5.107 1.00 90.00 187 ARG A CA 1
ATOM 1423 C C . ARG A 1 187 ? -13.481 15.538 -4.390 1.00 90.00 187 ARG A C 1
ATOM 1425 O O . ARG A 1 187 ? -12.889 15.364 -3.330 1.00 90.00 187 ARG A O 1
ATOM 1432 N N . THR A 1 188 ? -13.642 16.743 -4.933 1.00 90.00 188 THR A N 1
ATOM 1433 C CA . THR A 1 188 ? -13.121 17.979 -4.329 1.00 90.00 188 THR A CA 1
ATOM 1434 C C . THR A 1 188 ? -13.790 18.266 -2.987 1.00 90.00 188 THR A C 1
ATOM 1436 O O . THR A 1 188 ? -13.097 18.545 -2.010 1.00 90.00 188 THR A O 1
ATOM 1439 N N . LYS A 1 189 ? -15.120 18.127 -2.902 1.00 89.88 189 LYS A N 1
ATOM 1440 C CA . LYS A 1 189 ? -15.867 18.288 -1.643 1.00 89.88 189 LYS A CA 1
ATOM 1441 C C . LYS A 1 189 ? -15.430 17.281 -0.582 1.00 89.88 189 LYS A C 1
ATOM 1443 O O . LYS A 1 189 ? -15.168 17.667 0.553 1.00 89.88 189 LYS A O 1
ATOM 1448 N N . VAL A 1 190 ? -15.308 16.007 -0.959 1.00 90.94 190 VAL A N 1
ATOM 1449 C CA . VAL A 1 190 ? -14.866 14.938 -0.054 1.00 90.94 190 VAL A CA 1
ATOM 1450 C C . VAL A 1 190 ? -13.450 15.215 0.430 1.00 90.94 190 VAL A C 1
ATOM 1452 O O . VAL A 1 190 ? -13.220 15.242 1.632 1.00 90.94 190 VAL A O 1
ATOM 1455 N N . GLN A 1 191 ? -12.519 15.506 -0.479 1.00 91.75 191 GLN A N 1
ATOM 1456 C CA . GLN A 1 191 ? -11.129 15.804 -0.138 1.00 91.75 191 GLN A CA 1
ATOM 1457 C C . GLN A 1 191 ? -11.000 17.010 0.804 1.00 91.75 191 GLN A C 1
ATOM 1459 O O . GLN A 1 191 ? -10.179 16.972 1.717 1.00 91.75 191 GLN A O 1
ATOM 1464 N N . ALA A 1 192 ? -11.813 18.054 0.612 1.00 90.88 192 ALA A N 1
ATOM 1465 C CA . ALA A 1 192 ? -11.832 19.233 1.478 1.00 90.88 192 ALA A CA 1
ATOM 1466 C C . ALA A 1 192 ? -12.380 18.938 2.887 1.00 90.88 192 ALA A C 1
ATOM 1468 O O . ALA A 1 192 ? -11.975 19.589 3.850 1.00 90.88 192 ALA A O 1
ATOM 1469 N N . ALA A 1 193 ? -13.276 17.957 3.020 1.00 91.19 193 ALA A N 1
ATOM 1470 C CA . ALA A 1 193 ? -13.806 17.525 4.310 1.00 91.19 193 ALA A CA 1
ATOM 1471 C C . ALA A 1 193 ? -12.825 16.627 5.087 1.00 91.19 193 ALA A C 1
ATOM 1473 O O . ALA A 1 193 ? -12.913 16.536 6.310 1.00 91.19 193 ALA A O 1
ATOM 1474 N N . LEU A 1 194 ? -11.871 15.966 4.426 1.00 92.88 194 LEU A N 1
ATOM 1475 C CA . LEU A 1 194 ? -10.945 15.060 5.106 1.00 92.88 194 LEU A CA 1
ATOM 1476 C C . LEU A 1 194 ? -9.968 15.798 6.051 1.00 92.88 194 LEU A C 1
ATOM 1478 O O . LEU A 1 194 ? -9.617 16.961 5.832 1.00 92.88 194 LEU A O 1
ATOM 1482 N N . PRO A 1 195 ? -9.489 15.137 7.124 1.00 89.44 195 PRO A N 1
ATOM 1483 C CA . PRO A 1 195 ? -8.343 15.618 7.893 1.00 89.44 195 PRO A CA 1
ATOM 1484 C C . PRO A 1 195 ? -7.098 15.812 6.999 1.00 89.44 195 PRO A C 1
ATOM 1486 O O . PRO A 1 195 ? -6.908 15.026 6.073 1.00 89.44 195 PRO A O 1
ATOM 1489 N N . PRO A 1 196 ? -6.192 16.767 7.298 1.00 85.69 196 PRO A N 1
ATOM 1490 C CA . PRO A 1 196 ? -4.999 17.032 6.474 1.00 85.69 196 PRO A CA 1
ATOM 1491 C C . PRO A 1 196 ? -4.072 15.823 6.272 1.00 85.69 196 PRO A C 1
ATOM 1493 O O . PRO A 1 196 ? -3.347 15.733 5.287 1.00 85.69 196 PRO A O 1
ATOM 1496 N N . THR A 1 197 ? -4.077 14.904 7.231 1.00 86.19 197 THR A N 1
ATOM 1497 C CA . THR A 1 197 ? -3.264 13.685 7.270 1.00 86.19 197 THR A CA 1
ATOM 1498 C C . T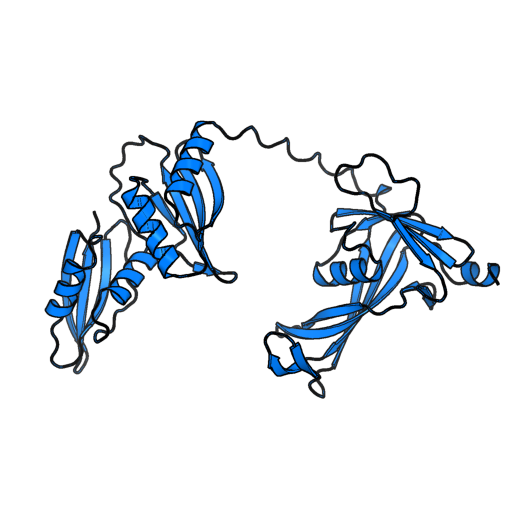HR A 1 197 ? -3.973 12.465 6.675 1.00 86.19 197 THR A C 1
ATOM 1500 O O . THR A 1 197 ? -3.341 11.425 6.478 1.00 86.19 197 THR A O 1
ATOM 1503 N N . ALA A 1 198 ? -5.265 12.582 6.354 1.00 90.25 198 ALA A N 1
ATOM 1504 C CA . ALA A 1 198 ? -6.027 11.547 5.674 1.00 90.25 198 ALA A CA 1
ATOM 1505 C C . ALA A 1 198 ? -5.832 11.648 4.156 1.00 90.25 198 ALA A C 1
ATOM 1507 O O . ALA A 1 198 ? -5.795 12.730 3.573 1.00 90.25 198 ALA A O 1
ATOM 1508 N N . THR A 1 199 ? -5.713 10.502 3.493 1.00 91.38 199 THR A N 1
ATOM 1509 C CA . THR A 1 199 ? -5.508 10.418 2.044 1.00 91.38 199 THR A CA 1
ATOM 1510 C C . THR A 1 199 ? -6.675 9.692 1.392 1.00 91.38 199 THR A C 1
ATOM 1512 O O . THR A 1 199 ? -6.977 8.553 1.754 1.00 91.38 199 THR A O 1
ATOM 1515 N N . LEU A 1 200 ? -7.293 10.319 0.391 1.00 91.00 200 LEU A N 1
ATOM 1516 C CA . LEU A 1 200 ? -8.219 9.652 -0.519 1.00 91.00 200 LEU A CA 1
ATOM 1517 C C . LEU A 1 200 ? -7.398 8.867 -1.550 1.00 91.00 200 LEU A C 1
ATOM 1519 O O . LEU A 1 200 ? -6.851 9.444 -2.487 1.00 91.00 200 LEU A O 1
ATOM 1523 N N . ARG A 1 201 ? -7.251 7.555 -1.348 1.00 87.31 201 ARG A N 1
ATOM 1524 C CA . ARG A 1 201 ? -6.407 6.703 -2.205 1.00 87.31 201 ARG A CA 1
ATOM 1525 C C . ARG A 1 201 ? -7.049 6.408 -3.550 1.00 87.31 201 ARG A C 1
ATOM 1527 O O . ARG A 1 201 ? -6.365 6.364 -4.565 1.00 87.31 201 ARG A O 1
ATOM 1534 N N . GLN A 1 202 ? -8.351 6.170 -3.533 1.00 88.19 202 GLN A N 1
ATOM 1535 C CA . GLN A 1 202 ? -9.121 5.834 -4.715 1.00 88.19 202 GLN A CA 1
ATOM 1536 C C . GLN A 1 202 ? -10.522 6.416 -4.572 1.00 88.19 202 GLN A C 1
ATOM 1538 O O . GLN A 1 202 ? -11.104 6.406 -3.487 1.00 88.19 202 GLN A O 1
ATOM 1543 N N . PHE A 1 203 ? -11.038 6.932 -5.680 1.00 88.25 203 PHE A N 1
ATOM 1544 C CA . PHE A 1 203 ? -12.378 7.481 -5.783 1.00 88.25 203 PHE A CA 1
ATOM 1545 C C . PHE A 1 203 ? -12.987 6.974 -7.083 1.00 88.25 203 PHE A C 1
ATOM 1547 O O . PHE A 1 203 ? -12.456 7.230 -8.164 1.00 88.25 203 PHE A O 1
ATOM 1554 N N . THR A 1 204 ? -14.050 6.187 -6.986 1.00 87.88 204 THR A N 1
ATOM 1555 C CA . THR A 1 204 ? -14.666 5.538 -8.143 1.00 87.88 204 THR A CA 1
ATOM 1556 C C . THR A 1 204 ? -16.143 5.880 -8.182 1.00 87.88 204 THR A C 1
ATOM 1558 O O . THR A 1 204 ? -16.913 5.446 -7.329 1.00 87.88 204 THR A O 1
ATOM 1561 N N . MET A 1 205 ? -16.539 6.662 -9.186 1.00 84.19 205 MET A N 1
ATOM 1562 C CA . MET A 1 205 ? -17.944 6.975 -9.421 1.00 84.19 205 MET A CA 1
ATOM 1563 C C . MET A 1 205 ? -18.691 5.773 -9.988 1.00 84.19 205 MET A C 1
ATOM 1565 O O . MET A 1 205 ? -18.222 5.102 -10.906 1.00 84.19 205 MET A O 1
ATOM 1569 N N . ARG A 1 206 ? -19.900 5.573 -9.479 1.00 80.31 206 ARG A N 1
ATOM 1570 C CA . ARG A 1 206 ? -20.915 4.644 -9.961 1.00 80.31 206 ARG A CA 1
ATOM 1571 C C . ARG A 1 206 ? -22.225 5.404 -10.091 1.00 80.31 206 ARG A C 1
ATOM 1573 O O . ARG A 1 206 ? -22.935 5.557 -9.106 1.00 80.31 206 ARG A O 1
ATOM 1580 N N . GLU A 1 207 ? -22.534 5.892 -11.288 1.00 76.06 207 GLU A N 1
ATOM 1581 C CA . GLU A 1 207 ? -23.770 6.631 -11.601 1.00 76.06 207 GLU A CA 1
ATOM 1582 C C . GLU A 1 207 ? -24.097 7.773 -10.612 1.00 76.06 207 GLU A C 1
ATOM 1584 O O . GLU A 1 207 ? -23.698 8.911 -10.844 1.00 76.06 207 GLU A O 1
ATOM 1589 N N . LYS A 1 208 ? -24.807 7.477 -9.512 1.00 79.19 208 LYS A N 1
ATOM 1590 C CA . LYS A 1 208 ? -25.241 8.418 -8.462 1.00 79.19 208 LYS A CA 1
ATOM 1591 C C . LYS A 1 208 ? -24.506 8.267 -7.125 1.00 79.19 208 LYS A C 1
ATOM 1593 O O . LYS A 1 208 ? -24.850 8.943 -6.160 1.00 79.19 208 LYS A O 1
ATOM 1598 N N . GLN A 1 209 ? -23.526 7.379 -7.043 1.00 85.75 209 GLN A N 1
ATOM 1599 C CA . GLN A 1 209 ? -22.768 7.087 -5.830 1.00 85.75 209 GLN A CA 1
ATOM 1600 C C . GLN A 1 209 ? -21.272 7.065 -6.140 1.00 85.75 209 GLN A C 1
ATOM 1602 O O . GLN A 1 209 ? -20.869 6.892 -7.288 1.00 85.75 209 GLN A O 1
ATOM 1607 N N . ALA A 1 210 ? -20.434 7.231 -5.127 1.00 88.25 210 ALA A N 1
ATOM 1608 C CA . ALA A 1 210 ? -18.989 7.157 -5.261 1.00 88.25 210 ALA A CA 1
ATOM 1609 C C . ALA A 1 210 ? -18.399 6.274 -4.170 1.00 88.25 210 ALA A C 1
ATOM 1611 O O . ALA A 1 210 ? -18.620 6.526 -2.989 1.00 88.25 210 ALA A O 1
ATOM 1612 N N . ASP A 1 211 ? -17.619 5.270 -4.553 1.00 90.75 211 ASP A N 1
ATOM 1613 C CA . ASP A 1 211 ? -16.819 4.514 -3.597 1.00 90.75 211 ASP A CA 1
ATOM 1614 C C . ASP A 1 211 ? -15.518 5.297 -3.336 1.00 90.75 211 ASP A C 1
ATOM 1616 O O . ASP A 1 211 ? -14.726 5.551 -4.249 1.00 90.75 211 ASP A O 1
ATOM 1620 N N . ALA A 1 212 ? -15.315 5.707 -2.088 1.00 91.81 212 ALA A N 1
ATOM 1621 C CA . ALA A 1 212 ? -14.168 6.458 -1.604 1.00 91.81 212 ALA A CA 1
ATOM 1622 C C . ALA A 1 212 ? -13.336 5.589 -0.655 1.00 91.81 212 ALA A C 1
ATOM 1624 O O . ALA A 1 212 ? -13.795 5.188 0.416 1.00 91.81 212 ALA A O 1
ATOM 1625 N N . HIS A 1 213 ? -12.089 5.326 -1.035 1.00 93.00 213 HIS A N 1
ATOM 1626 C CA . HIS A 1 213 ? -11.130 4.588 -0.219 1.00 93.00 213 HIS A CA 1
ATOM 1627 C C . HIS A 1 213 ? -10.259 5.567 0.560 1.00 93.00 213 HIS A C 1
ATOM 1629 O O . HIS A 1 213 ? -9.446 6.292 -0.024 1.00 93.00 213 HIS A O 1
ATOM 1635 N N . ILE A 1 214 ? -10.418 5.581 1.880 1.00 92.38 214 ILE A N 1
ATOM 1636 C CA . ILE A 1 214 ? -9.774 6.555 2.760 1.00 92.38 214 ILE A CA 1
ATOM 1637 C C . ILE A 1 214 ? -8.736 5.851 3.619 1.00 92.38 214 ILE A C 1
ATOM 1639 O O . ILE A 1 214 ? -9.004 4.818 4.232 1.00 92.38 214 ILE A O 1
ATOM 1643 N N . TYR A 1 215 ? -7.546 6.439 3.659 1.00 92.38 215 TYR A N 1
ATOM 1644 C CA . TYR A 1 215 ? -6.413 5.965 4.434 1.00 92.38 215 TYR A CA 1
ATOM 1645 C C . TYR A 1 215 ? -5.988 7.007 5.469 1.00 92.38 215 TYR A C 1
ATOM 1647 O O . TYR A 1 215 ? -5.822 8.179 5.129 1.00 92.38 215 TYR A O 1
ATOM 1655 N N . THR A 1 216 ? -5.733 6.575 6.701 1.00 89.19 216 THR A N 1
ATOM 1656 C CA . THR A 1 216 ? -5.106 7.399 7.749 1.00 89.19 216 THR A CA 1
ATOM 1657 C C . THR A 1 216 ? -3.995 6.614 8.443 1.00 89.19 216 THR A C 1
ATOM 1659 O O . THR A 1 216 ? -3.943 5.387 8.373 1.00 89.19 216 THR A O 1
ATOM 1662 N N . ARG A 1 217 ? -3.074 7.301 9.128 1.00 87.00 217 ARG A N 1
ATOM 1663 C CA . ARG A 1 217 ? -1.993 6.621 9.871 1.00 87.00 217 ARG A CA 1
ATOM 1664 C C . ARG A 1 217 ? -2.382 6.274 11.303 1.00 87.00 217 ARG A C 1
ATOM 1666 O O . ARG A 1 217 ? -1.793 5.370 11.886 1.00 87.00 217 ARG A O 1
ATOM 1673 N N . ASN A 1 218 ? -3.353 6.979 11.879 1.00 85.88 218 ASN A N 1
ATOM 1674 C CA . ASN A 1 218 ? -3.780 6.765 13.257 1.00 85.88 218 ASN A CA 1
ATOM 1675 C C . ASN A 1 218 ? -5.305 6.625 13.386 1.00 85.88 218 ASN A C 1
ATOM 1677 O O . ASN A 1 218 ? -6.080 7.079 12.540 1.00 85.88 218 ASN A O 1
ATOM 1681 N N . SER A 1 219 ? -5.719 5.955 14.462 1.00 82.75 219 SER A N 1
ATOM 1682 C CA . SER A 1 219 ? -7.118 5.624 14.751 1.00 82.75 219 SER A CA 1
ATOM 1683 C C . SER A 1 219 ? -7.965 6.864 15.043 1.00 82.75 219 SER A C 1
ATOM 1685 O O . SER A 1 219 ? -9.113 6.936 14.617 1.00 82.75 219 SER A O 1
ATOM 1687 N N . LYS A 1 220 ? -7.388 7.868 15.714 1.00 84.94 220 LYS A N 1
ATOM 1688 C CA . LYS A 1 220 ? -8.061 9.135 16.038 1.00 84.94 220 LYS A CA 1
ATOM 1689 C C . LYS A 1 220 ? -8.432 9.932 14.785 1.00 84.94 220 LYS A C 1
ATOM 1691 O O . LYS A 1 220 ? -9.524 10.483 14.704 1.00 84.94 220 LYS A O 1
ATOM 1696 N N . GLU A 1 221 ? -7.546 9.979 13.797 1.00 89.12 221 GLU A N 1
ATOM 1697 C CA . GLU A 1 221 ? -7.820 10.584 12.493 1.00 89.12 221 GLU A CA 1
ATOM 1698 C C . GLU A 1 221 ? -8.889 9.815 11.741 1.00 89.12 221 GLU A C 1
ATOM 1700 O O . GLU A 1 221 ? -9.762 10.445 11.157 1.00 89.12 221 GLU A O 1
ATOM 1705 N N . MET A 1 222 ? -8.849 8.479 11.785 1.00 89.56 222 MET A N 1
ATOM 1706 C CA . MET A 1 222 ? -9.879 7.660 11.150 1.00 89.56 222 MET A CA 1
ATOM 1707 C C . MET A 1 222 ? -11.257 7.947 11.756 1.00 89.56 222 MET A C 1
ATOM 1709 O O . MET A 1 222 ? -12.210 8.177 11.022 1.00 89.56 222 MET A O 1
ATOM 1713 N N . ALA A 1 223 ? -11.354 8.049 13.084 1.00 87.25 223 ALA A N 1
ATOM 1714 C CA . ALA A 1 223 ? -12.589 8.473 13.741 1.00 87.25 223 ALA A CA 1
ATOM 1715 C C . ALA A 1 223 ? -13.008 9.899 13.321 1.00 87.25 223 ALA A C 1
ATOM 1717 O O . ALA A 1 223 ? -14.181 10.152 13.055 1.00 87.25 223 ALA A O 1
ATOM 1718 N N . SER A 1 224 ? -12.049 10.824 13.187 1.00 89.69 224 SER A N 1
ATOM 1719 C CA . SER A 1 224 ? -12.323 12.199 12.749 1.00 89.69 224 SER A CA 1
ATOM 1720 C C . SER A 1 224 ? -12.762 12.312 11.285 1.00 89.69 224 SER A C 1
ATOM 1722 O O . SER A 1 224 ? -13.368 13.327 10.940 1.00 89.69 224 SER A O 1
ATOM 1724 N N . VAL A 1 225 ? -12.445 11.346 10.415 1.00 91.81 225 VAL A N 1
ATOM 1725 C CA . VAL A 1 225 ? -12.913 11.341 9.017 1.00 91.81 225 VAL A CA 1
ATOM 1726 C C . VAL A 1 225 ? -14.437 11.343 8.991 1.00 91.81 225 VAL A C 1
ATOM 1728 O O . VAL A 1 225 ? -15.040 12.199 8.350 1.00 91.81 225 VAL A O 1
ATOM 1731 N N . GLU A 1 226 ? -15.049 10.424 9.731 1.00 90.06 226 GLU A N 1
ATOM 1732 C CA . GLU A 1 226 ? -16.501 10.262 9.793 1.00 90.06 226 GLU A CA 1
ATOM 1733 C C . GLU A 1 226 ? -17.203 11.500 10.355 1.00 90.06 226 GLU A C 1
ATOM 1735 O O . GLU A 1 226 ? -18.201 11.945 9.783 1.00 90.06 226 GLU A O 1
ATOM 1740 N N . ASP A 1 227 ? -16.639 12.098 11.411 1.00 88.25 227 ASP A N 1
ATOM 1741 C CA . ASP A 1 227 ? -17.155 13.328 12.021 1.00 88.25 227 ASP A CA 1
ATOM 1742 C C . ASP A 1 227 ? -17.109 14.509 11.042 1.00 88.25 227 ASP A C 1
ATOM 1744 O O . ASP A 1 227 ? -18.055 15.291 10.955 1.00 88.25 227 ASP A O 1
ATOM 1748 N N . ARG A 1 228 ? -16.017 14.650 10.278 1.00 90.75 228 ARG A N 1
ATOM 1749 C CA . ARG A 1 228 ? -15.865 15.761 9.330 1.00 90.75 228 ARG A CA 1
ATOM 1750 C C . ARG A 1 228 ? -16.715 15.595 8.079 1.00 90.75 228 ARG A C 1
ATOM 1752 O O . ARG A 1 228 ? -17.249 16.587 7.592 1.00 90.75 228 ARG A O 1
ATOM 1759 N N . LEU A 1 229 ? -16.864 14.371 7.573 1.00 89.94 229 LEU A N 1
ATOM 1760 C CA . LEU A 1 229 ? -17.781 14.088 6.467 1.00 89.94 229 LEU A CA 1
ATOM 1761 C C . LEU A 1 229 ? -19.220 14.419 6.870 1.00 89.94 229 LEU A C 1
ATOM 1763 O O . LEU A 1 229 ? -19.911 15.124 6.135 1.00 89.94 229 LEU A O 1
ATOM 1767 N N . HIS A 1 230 ? -19.631 14.004 8.072 1.00 86.19 230 HIS A N 1
ATOM 1768 C CA . HIS A 1 230 ? -20.940 14.353 8.614 1.00 86.19 230 HIS A CA 1
ATOM 1769 C C . HIS A 1 230 ? -21.110 15.872 8.787 1.00 86.19 230 HIS A C 1
ATOM 1771 O O . HIS A 1 230 ? -22.093 16.435 8.310 1.00 86.19 230 HIS A O 1
ATOM 1777 N N . ALA A 1 231 ? -20.129 16.560 9.383 1.00 86.31 231 ALA A N 1
ATOM 1778 C CA . ALA A 1 231 ? -20.158 18.016 9.558 1.00 86.31 231 ALA A CA 1
ATOM 1779 C C . ALA A 1 231 ? -20.188 18.789 8.225 1.00 86.31 231 ALA A C 1
ATOM 1781 O O . ALA A 1 231 ? -20.758 19.875 8.151 1.00 86.31 231 ALA A O 1
ATOM 1782 N N . ALA A 1 232 ? -19.608 18.225 7.163 1.00 86.31 232 ALA A N 1
ATOM 1783 C CA . ALA A 1 232 ? -19.671 18.763 5.806 1.00 86.31 232 ALA A CA 1
ATOM 1784 C C . ALA A 1 232 ? -21.004 18.463 5.086 1.00 86.31 232 ALA A C 1
ATOM 1786 O O . ALA A 1 232 ? -21.163 18.831 3.922 1.00 86.31 232 ALA A O 1
ATOM 1787 N N . GLY A 1 233 ? -21.950 17.783 5.745 1.00 85.44 233 GLY A N 1
ATOM 1788 C CA . GLY A 1 233 ? -23.229 17.376 5.160 1.00 85.44 233 GLY A CA 1
ATOM 1789 C C . GLY A 1 233 ? -23.092 16.286 4.095 1.00 85.44 233 GLY A C 1
ATOM 1790 O O . GLY A 1 233 ? -23.970 16.143 3.245 1.00 85.44 233 GLY A O 1
ATOM 1791 N N . ILE A 1 234 ? -21.984 15.539 4.101 1.00 86.62 234 ILE A N 1
ATOM 1792 C CA . ILE A 1 234 ? -21.723 14.464 3.146 1.00 86.62 234 ILE A CA 1
ATOM 1793 C C . ILE A 1 234 ? -22.297 13.174 3.725 1.00 86.62 234 ILE A C 1
ATOM 1795 O O . ILE A 1 234 ? -21.775 12.630 4.698 1.00 86.62 234 ILE A O 1
ATOM 1799 N N . LEU A 1 235 ? -23.374 12.683 3.114 1.00 85.12 235 LEU A N 1
ATOM 1800 C CA . LEU A 1 235 ? -23.958 11.393 3.460 1.00 85.12 235 LEU A CA 1
ATOM 1801 C C . LEU A 1 235 ? -23.106 10.263 2.886 1.00 85.12 235 LEU A C 1
ATOM 1803 O O . LEU A 1 235 ? -22.668 10.314 1.732 1.00 85.12 235 LEU A O 1
ATOM 1807 N N . TYR A 1 236 ? -22.872 9.250 3.712 1.00 86.94 236 TYR A N 1
ATOM 1808 C CA . TYR A 1 236 ? -22.125 8.070 3.322 1.00 86.94 236 TYR A CA 1
ATOM 1809 C C . TYR A 1 236 ? -22.669 6.807 3.984 1.00 86.94 236 TYR A C 1
ATOM 1811 O O . TYR A 1 236 ? -23.259 6.842 5.063 1.00 86.94 236 TYR A O 1
ATOM 1819 N N . GLN A 1 237 ? -22.390 5.678 3.345 1.00 87.44 237 GLN A N 1
ATOM 1820 C CA . GLN A 1 237 ? -22.567 4.338 3.876 1.00 87.44 237 GLN A CA 1
ATOM 1821 C C . GLN A 1 237 ? -21.199 3.674 4.040 1.00 87.44 237 GLN A C 1
ATOM 1823 O O . GLN A 1 237 ? -20.361 3.713 3.138 1.00 87.44 237 GLN A O 1
ATOM 1828 N N . VAL A 1 238 ? -20.967 3.031 5.181 1.00 87.31 238 VAL A N 1
ATOM 1829 C CA . VAL A 1 238 ? -19.753 2.242 5.412 1.00 87.31 238 VAL A CA 1
ATOM 1830 C C . VAL A 1 238 ? -19.869 0.929 4.633 1.00 87.31 238 VAL A C 1
ATOM 1832 O O . VAL A 1 238 ? -20.751 0.119 4.909 1.00 87.31 238 VAL A O 1
ATOM 1835 N N . ILE A 1 239 ? -19.003 0.727 3.638 1.00 87.12 239 ILE A N 1
ATOM 1836 C CA . ILE A 1 239 ? -18.946 -0.516 2.847 1.00 87.12 239 ILE A CA 1
ATOM 1837 C C . ILE A 1 239 ? -17.988 -1.515 3.490 1.00 87.12 239 ILE A C 1
ATOM 1839 O O . ILE A 1 239 ? -18.262 -2.712 3.526 1.00 87.12 239 ILE A O 1
ATOM 1843 N N . SER A 1 240 ? -16.869 -1.020 4.015 1.00 87.25 240 SER A N 1
ATOM 1844 C CA . SER A 1 240 ? -15.933 -1.812 4.805 1.00 87.25 240 SER A CA 1
ATOM 1845 C C . SER A 1 240 ? -15.600 -1.062 6.083 1.00 87.25 240 SER A C 1
ATOM 1847 O O . SER A 1 240 ? -15.155 0.081 6.005 1.00 87.25 240 SER A O 1
ATOM 1849 N N . GLU A 1 241 ? -15.767 -1.710 7.234 1.00 86.62 241 GLU A N 1
ATOM 1850 C CA . GLU A 1 241 ? -15.314 -1.173 8.519 1.00 86.62 241 GLU A CA 1
ATOM 1851 C C . GLU A 1 241 ? -13.823 -0.788 8.460 1.00 86.62 241 GLU A C 1
ATOM 1853 O O . GLU A 1 241 ? -13.057 -1.434 7.736 1.00 86.62 241 GLU A O 1
ATOM 1858 N N . PRO A 1 242 ? -13.385 0.245 9.200 1.00 85.44 242 PRO A N 1
ATOM 1859 C CA . PRO A 1 242 ? -11.974 0.574 9.302 1.00 85.44 242 PRO A CA 1
ATOM 1860 C C . PRO A 1 242 ? -11.138 -0.606 9.807 1.00 85.44 242 PRO A C 1
ATOM 1862 O O . PRO A 1 242 ? -11.350 -1.124 10.904 1.00 85.44 242 PRO A O 1
ATOM 1865 N N . LEU A 1 243 ? -10.146 -1.007 9.014 1.00 86.88 243 LEU A N 1
ATOM 1866 C CA . LEU A 1 243 ? -9.232 -2.102 9.333 1.00 86.88 243 LEU A CA 1
ATOM 1867 C C . LEU A 1 243 ? -7.789 -1.603 9.335 1.00 86.88 243 LEU A C 1
ATOM 1869 O O . LEU A 1 243 ? -7.393 -0.799 8.488 1.00 86.88 243 LEU A O 1
ATOM 1873 N N . TRP A 1 244 ? -6.987 -2.108 10.272 1.00 77.44 244 TRP A N 1
ATOM 1874 C CA . TRP A 1 244 ? -5.548 -1.865 10.285 1.00 77.44 244 TRP A CA 1
ATOM 1875 C C . TRP A 1 244 ? -4.864 -2.721 9.215 1.00 77.44 244 TRP A C 1
ATOM 1877 O O . TRP A 1 244 ? -4.897 -3.950 9.277 1.00 77.44 244 TRP A O 1
ATOM 1887 N N . SER A 1 245 ? -4.241 -2.079 8.230 1.00 74.38 245 SER A N 1
ATOM 1888 C CA . SER A 1 245 ? -3.528 -2.736 7.137 1.00 74.38 245 SER A CA 1
ATOM 1889 C C . SER A 1 245 ? -2.388 -1.858 6.625 1.00 74.38 245 SER A C 1
ATOM 1891 O O . SER A 1 245 ? -2.541 -0.648 6.464 1.00 74.38 245 SER A O 1
ATOM 1893 N N . GLY A 1 246 ? -1.224 -2.462 6.364 1.00 69.06 246 GLY A N 1
ATOM 1894 C CA . GLY A 1 246 ? -0.100 -1.771 5.722 1.00 69.06 246 GLY A CA 1
ATOM 1895 C C . GLY A 1 246 ? 0.357 -0.493 6.440 1.00 69.06 246 GLY A C 1
ATOM 1896 O O . GLY A 1 2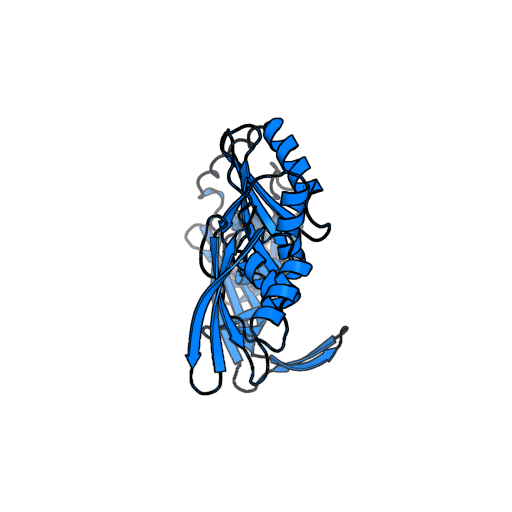46 ? 0.599 0.514 5.780 1.00 69.06 246 GLY A O 1
ATOM 1897 N N . ASN A 1 247 ? 0.474 -0.536 7.774 1.00 81.00 247 ASN A N 1
ATOM 1898 C CA . ASN A 1 247 ? 0.876 0.580 8.650 1.00 81.00 247 ASN A CA 1
ATOM 1899 C C . ASN A 1 247 ? -0.111 1.761 8.728 1.00 81.00 247 ASN A C 1
ATOM 1901 O O . ASN A 1 247 ? 0.288 2.880 9.061 1.00 81.00 247 ASN A O 1
ATOM 1905 N N . GLY A 1 248 ? -1.392 1.527 8.451 1.00 83.94 248 GLY A N 1
ATOM 1906 C CA . GLY A 1 248 ? -2.433 2.519 8.687 1.00 83.94 248 GLY A CA 1
ATOM 1907 C C . GLY A 1 248 ? -3.826 1.914 8.751 1.00 83.94 248 GLY A C 1
ATOM 1908 O O . GLY A 1 248 ? -4.008 0.702 8.665 1.00 83.94 248 GLY A O 1
ATOM 1909 N N . TRP A 1 249 ? -4.816 2.780 8.914 1.00 84.25 249 TRP A N 1
ATOM 1910 C CA . TRP A 1 249 ? -6.227 2.430 8.876 1.00 84.25 249 TRP A CA 1
ATOM 1911 C C . TRP A 1 249 ? -6.768 2.669 7.474 1.00 84.25 249 TRP A C 1
ATOM 1913 O O . TRP A 1 249 ? -6.529 3.724 6.885 1.00 84.25 249 TRP A O 1
ATOM 1923 N N . LEU A 1 250 ? -7.512 1.699 6.952 1.00 90.81 250 LEU A N 1
ATOM 1924 C CA . LEU A 1 250 ? -8.175 1.779 5.658 1.00 90.81 250 LEU A CA 1
ATOM 1925 C C . LEU A 1 250 ? -9.672 1.540 5.837 1.00 90.81 250 LEU A C 1
ATOM 1927 O O . LEU A 1 250 ? -10.068 0.597 6.518 1.00 90.81 250 LEU A O 1
ATOM 1931 N N . THR A 1 251 ? -10.486 2.367 5.191 1.00 91.25 251 THR A N 1
ATOM 1932 C CA . THR A 1 251 ? -11.937 2.185 5.099 1.00 91.25 251 THR A CA 1
ATOM 1933 C C . THR A 1 251 ? -12.422 2.479 3.683 1.00 91.25 251 THR A C 1
ATOM 1935 O O . THR A 1 251 ? -11.758 3.186 2.917 1.00 91.25 251 THR A O 1
ATOM 1938 N N . THR A 1 252 ? -13.584 1.936 3.342 1.00 92.31 252 THR A N 1
ATOM 1939 C CA . THR A 1 252 ? -14.279 2.193 2.082 1.00 92.31 252 THR A CA 1
ATOM 1940 C C . THR A 1 252 ? -15.656 2.727 2.419 1.00 92.31 252 THR A C 1
ATOM 1942 O O . THR A 1 252 ? -16.466 2.035 3.043 1.00 92.31 252 THR A O 1
ATOM 1945 N N . LEU A 1 253 ? -15.914 3.959 1.996 1.00 91.19 253 LEU A N 1
ATOM 1946 C CA . LEU A 1 253 ? -17.189 4.636 2.176 1.00 91.19 253 LEU A CA 1
ATOM 1947 C C . LEU A 1 253 ? -17.862 4.796 0.821 1.00 91.19 253 LEU A C 1
ATOM 1949 O O . LEU A 1 253 ? -17.209 5.124 -0.164 1.00 91.19 253 LEU A O 1
ATOM 1953 N N . ARG A 1 254 ? -19.172 4.602 0.775 1.00 90.44 254 ARG A N 1
ATOM 1954 C CA . ARG A 1 254 ? -19.993 4.925 -0.384 1.00 90.44 254 ARG A CA 1
ATOM 1955 C C . ARG A 1 254 ? -20.688 6.246 -0.146 1.00 90.44 254 ARG A C 1
ATOM 1957 O O . ARG A 1 254 ? -21.435 6.367 0.812 1.00 90.44 254 ARG A O 1
ATOM 1964 N N . ILE A 1 255 ? -20.422 7.218 -1.000 1.00 89.31 255 ILE A N 1
ATOM 1965 C CA . ILE A 1 255 ? -20.871 8.600 -0.873 1.00 89.31 255 ILE A CA 1
ATOM 1966 C C . ILE A 1 255 ? -21.960 8.853 -1.904 1.00 89.31 255 ILE A C 1
ATOM 1968 O O . ILE A 1 255 ? -21.769 8.551 -3.081 1.00 89.31 255 ILE A O 1
ATOM 1972 N N . ASP A 1 256 ? -23.078 9.433 -1.488 1.00 82.94 256 ASP A N 1
ATOM 1973 C CA . ASP A 1 256 ? -24.167 9.753 -2.407 1.00 82.94 256 ASP A CA 1
ATOM 1974 C C . ASP A 1 256 ? -23.904 11.084 -3.128 1.00 82.94 256 ASP A C 1
ATOM 1976 O O . ASP A 1 256 ? -23.698 12.136 -2.516 1.00 82.94 256 ASP A O 1
ATOM 1980 N N . ALA A 1 257 ? -23.925 11.055 -4.461 1.00 70.62 257 ALA A N 1
ATOM 1981 C CA . ALA A 1 257 ? -23.720 12.219 -5.314 1.00 70.62 257 ALA A CA 1
ATOM 1982 C C . ALA A 1 257 ? -25.027 13.025 -5.440 1.00 70.62 257 ALA A C 1
ATOM 1984 O O . ALA A 1 257 ? -25.686 12.980 -6.467 1.00 70.62 257 ALA A O 1
ATOM 1985 N N . ALA A 1 258 ? -25.404 13.736 -4.372 1.00 57.81 258 ALA A N 1
ATOM 1986 C CA . ALA A 1 258 ? -26.481 14.736 -4.280 1.00 57.81 258 ALA A CA 1
ATOM 1987 C C . ALA A 1 258 ? -27.885 14.351 -4.819 1.00 57.81 258 ALA A C 1
ATOM 1989 O O . ALA A 1 258 ? -28.139 14.266 -6.018 1.00 57.81 258 ALA A O 1
ATOM 1990 N N . GLY A 1 259 ? -28.862 14.288 -3.906 1.00 49.31 259 GLY A N 1
ATOM 1991 C CA . GLY A 1 259 ? -30.293 14.379 -4.235 1.00 49.31 259 GLY A CA 1
ATOM 1992 C C . GLY A 1 259 ? -31.033 13.056 -4.424 1.00 49.31 259 GLY A C 1
ATOM 1993 O O . GLY A 1 259 ? -32.220 13.072 -4.749 1.00 49.31 259 GLY A O 1
ATOM 1994 N N . ALA A 1 260 ? -30.393 11.908 -4.187 1.00 44.31 260 ALA A N 1
ATOM 1995 C CA . ALA A 1 260 ? -31.148 10.685 -3.953 1.00 44.31 260 ALA A CA 1
ATOM 1996 C C . ALA A 1 260 ? -31.925 10.868 -2.643 1.00 44.31 260 ALA A C 1
ATOM 1998 O O . ALA A 1 260 ? -31.338 10.973 -1.570 1.00 44.31 260 ALA A O 1
ATOM 1999 N N . ALA A 1 261 ? -33.247 10.987 -2.758 1.00 40.28 261 ALA A N 1
ATOM 2000 C CA . ALA A 1 261 ? -34.172 11.030 -1.642 1.00 40.28 261 ALA A CA 1
ATOM 2001 C C . ALA A 1 261 ? -34.069 9.723 -0.850 1.00 40.28 261 ALA A C 1
ATOM 2003 O O . ALA A 1 261 ? -34.807 8.771 -1.082 1.00 40.28 261 ALA A O 1
ATOM 2004 N N . SER A 1 262 ? -33.126 9.673 0.076 1.00 44.19 262 SER A N 1
ATOM 2005 C CA . SER A 1 262 ? -33.175 8.750 1.185 1.00 44.19 262 SER A CA 1
ATOM 2006 C C . SER A 1 262 ? -32.662 9.501 2.404 1.00 44.19 262 SER A C 1
ATOM 2008 O O . SER A 1 262 ? -31.502 9.915 2.421 1.00 44.19 262 SER A O 1
ATOM 2010 N N . PRO A 1 263 ? -33.505 9.736 3.420 1.00 47.00 263 PRO A N 1
ATOM 2011 C CA . PRO A 1 263 ? -33.049 10.201 4.714 1.00 47.00 263 PRO A CA 1
ATOM 2012 C C . PRO A 1 263 ? -32.367 9.014 5.400 1.00 47.00 263 PRO A C 1
ATOM 2014 O O . PRO A 1 263 ? -32.885 8.469 6.372 1.00 47.00 263 PRO A O 1
ATOM 2017 N N . SER A 1 264 ? -31.243 8.531 4.866 1.00 55.50 264 SER A N 1
ATOM 2018 C CA . SER A 1 264 ? -30.427 7.599 5.628 1.00 55.50 264 SER A CA 1
ATOM 2019 C C . SER A 1 264 ? -29.778 8.418 6.735 1.00 55.50 264 SER A C 1
ATOM 2021 O O . SER A 1 264 ? -28.807 9.140 6.498 1.00 55.50 264 SER A O 1
ATOM 2023 N N . ALA A 1 265 ? -30.391 8.344 7.915 1.00 66.06 265 ALA A N 1
ATOM 2024 C CA . ALA A 1 265 ? -29.831 8.759 9.190 1.00 66.06 265 ALA A CA 1
ATOM 2025 C C . ALA A 1 265 ? -28.333 8.424 9.230 1.00 66.06 265 ALA A C 1
ATOM 2027 O O . ALA A 1 265 ? -27.908 7.337 8.808 1.00 66.06 265 ALA A O 1
ATOM 2028 N N . TRP A 1 266 ? -27.527 9.379 9.682 1.00 78.38 266 TRP A N 1
ATOM 2029 C CA . TRP A 1 266 ? -26.088 9.218 9.754 1.00 78.38 266 TRP A CA 1
ATOM 2030 C C . TRP A 1 266 ? -25.762 7.995 10.617 1.00 78.38 266 TRP A C 1
ATOM 2032 O O . TRP A 1 266 ? -26.078 7.924 11.806 1.00 78.38 266 TRP A O 1
ATOM 2042 N N . SER A 1 267 ? -25.143 7.001 9.982 1.00 83.81 267 SER A N 1
ATOM 2043 C CA . SER A 1 267 ? -24.838 5.703 10.577 1.00 83.81 267 SER A CA 1
ATOM 2044 C C . SER A 1 267 ? -23.319 5.532 10.643 1.00 83.81 267 SER A C 1
ATOM 2046 O O . SER A 1 267 ? -22.729 5.068 9.664 1.00 83.81 267 SER A O 1
ATOM 2048 N N . PRO A 1 268 ? -22.667 5.937 11.749 1.00 86.94 268 PRO A N 1
ATOM 2049 C CA . PRO A 1 268 ? -21.223 5.795 11.896 1.00 86.94 268 PRO A CA 1
ATOM 2050 C C . PRO A 1 268 ? -20.785 4.323 11.885 1.00 86.94 268 PRO A C 1
ATOM 2052 O O . PRO A 1 268 ? -21.562 3.406 12.162 1.00 86.94 268 PRO A O 1
ATOM 2055 N N . SER A 1 269 ? -19.518 4.080 11.586 1.00 87.31 269 SER A N 1
ATOM 2056 C CA . SER A 1 269 ? -18.927 2.743 11.629 1.00 87.31 269 SER A CA 1
ATOM 2057 C C . SER A 1 269 ? -18.911 2.172 13.054 1.00 87.31 269 SER A C 1
ATOM 2059 O O . SER A 1 269 ? -18.881 2.914 14.046 1.00 87.31 269 SER A O 1
ATOM 2061 N N . LEU A 1 270 ? -18.881 0.841 13.188 1.00 86.94 270 LEU A N 1
ATOM 2062 C CA . LEU A 1 270 ? -18.683 0.201 14.496 1.00 86.94 270 LEU A CA 1
ATOM 2063 C C . LEU A 1 270 ? -17.352 0.623 15.123 1.00 86.94 270 LEU A C 1
ATOM 2065 O O . LEU A 1 270 ? -17.271 0.794 16.341 1.00 86.94 270 LEU A O 1
ATOM 2069 N N . PHE A 1 271 ? -16.328 0.847 14.297 1.00 86.12 271 PHE A N 1
ATOM 2070 C CA . PHE A 1 271 ? -15.057 1.414 14.737 1.00 86.12 271 PHE A CA 1
ATOM 2071 C C . PHE A 1 271 ? -15.229 2.793 15.387 1.00 86.12 271 PHE A C 1
ATOM 2073 O O . PHE A 1 271 ? -14.705 3.036 16.476 1.00 86.12 271 PHE A O 1
ATOM 2080 N N . ARG A 1 272 ? -15.989 3.698 14.761 1.00 88.00 272 ARG A N 1
ATOM 2081 C CA . ARG A 1 272 ? -16.238 5.049 15.281 1.00 88.00 272 ARG A CA 1
ATOM 2082 C C . ARG A 1 272 ? -17.022 5.024 16.590 1.00 88.00 272 ARG A C 1
ATOM 2084 O O . ARG A 1 272 ? -16.700 5.806 17.492 1.00 88.00 272 ARG A O 1
ATOM 2091 N N . VAL A 1 273 ? -18.006 4.129 16.701 1.00 88.12 273 VAL A N 1
ATOM 2092 C CA . VAL A 1 273 ? -18.774 3.887 17.934 1.00 88.12 273 VAL A CA 1
ATOM 2093 C C . VAL A 1 273 ? -17.858 3.357 19.037 1.00 88.12 273 VAL A C 1
ATOM 2095 O O . VAL A 1 273 ? -17.862 3.906 20.135 1.00 88.12 273 VAL A O 1
ATOM 2098 N N . ALA A 1 274 ? -17.017 2.359 18.749 1.00 84.06 274 ALA A N 1
ATOM 2099 C CA . ALA A 1 274 ? -16.053 1.822 19.712 1.00 84.06 274 ALA A CA 1
ATOM 2100 C C . ALA A 1 274 ? -15.077 2.906 20.193 1.00 84.06 274 ALA A C 1
ATOM 2102 O O . ALA A 1 274 ? -14.909 3.106 21.392 1.00 84.06 274 ALA A O 1
ATOM 2103 N N . PHE A 1 275 ? -14.525 3.690 19.262 1.00 85.38 275 PHE A N 1
ATOM 2104 C CA . PHE A 1 275 ? -13.632 4.800 19.585 1.00 85.38 275 PHE A CA 1
ATOM 2105 C C . PHE A 1 275 ? -14.302 5.839 20.497 1.00 85.38 275 PHE A C 1
ATOM 2107 O O . PHE A 1 275 ? -13.658 6.384 21.393 1.00 85.38 275 PHE A O 1
ATOM 2114 N N . ALA A 1 276 ? -15.593 6.123 20.288 1.00 85.56 276 ALA A N 1
ATOM 2115 C CA . ALA A 1 276 ? -16.359 7.027 21.142 1.00 85.56 276 ALA A CA 1
ATOM 2116 C C . ALA A 1 276 ? -16.505 6.491 22.567 1.00 85.56 276 ALA A C 1
ATOM 2118 O O . ALA A 1 276 ? -16.321 7.239 23.525 1.00 85.56 276 ALA A O 1
ATOM 2119 N N . LEU A 1 277 ? -16.834 5.206 22.693 1.00 84.31 277 LEU A N 1
ATOM 2120 C CA . LEU A 1 277 ? -16.999 4.540 23.978 1.00 84.31 277 LEU A CA 1
ATOM 2121 C C . LEU A 1 277 ? -15.686 4.525 24.766 1.00 84.31 277 LEU A C 1
ATOM 2123 O O . LEU A 1 277 ? -15.696 4.842 25.952 1.00 84.31 277 LEU A O 1
ATOM 2127 N N . ASP A 1 278 ? -14.564 4.267 24.096 1.00 83.00 278 ASP A N 1
ATOM 2128 C CA . ASP A 1 278 ? -13.236 4.273 24.717 1.00 83.00 278 ASP A CA 1
ATOM 2129 C C . ASP A 1 278 ? -12.763 5.689 25.086 1.00 83.00 278 ASP A C 1
ATOM 2131 O O . ASP A 1 278 ? -12.142 5.895 26.128 1.00 83.00 278 ASP A O 1
ATOM 2135 N N . SER A 1 279 ? -13.052 6.685 24.242 1.00 82.44 279 SER A N 1
ATOM 2136 C CA . SER A 1 279 ? -12.558 8.058 24.434 1.00 82.44 279 SER A CA 1
ATOM 2137 C C . SER A 1 279 ? -13.387 8.871 25.427 1.00 82.44 279 SER A C 1
ATOM 2139 O O . SER A 1 279 ? -12.848 9.721 26.136 1.00 82.44 279 SER A O 1
ATOM 2141 N N . TYR A 1 280 ? -14.705 8.660 25.444 1.00 85.56 280 TYR A N 1
ATOM 2142 C CA . TYR A 1 280 ? -15.649 9.466 26.222 1.00 85.56 280 TYR A CA 1
ATOM 2143 C C . TYR A 1 280 ? -16.275 8.710 27.392 1.00 85.56 280 TYR A C 1
ATOM 2145 O O . TYR A 1 280 ? -16.788 9.345 28.321 1.00 85.56 280 TYR A O 1
ATOM 2153 N N . GLY A 1 281 ? -16.220 7.378 27.364 1.00 80.25 281 GLY A N 1
ATOM 2154 C CA . GLY A 1 281 ? -16.593 6.540 28.491 1.00 80.25 281 GLY A CA 1
ATOM 2155 C C . GLY A 1 281 ? -15.676 6.747 29.695 1.00 80.25 281 GLY A C 1
ATOM 2156 O O . GLY A 1 281 ? -14.634 7.406 29.640 1.00 80.25 281 GLY A O 1
ATOM 2157 N N . ASP A 1 282 ? -16.095 6.199 30.830 1.00 77.50 282 ASP A N 1
ATOM 2158 C CA . ASP A 1 282 ? -15.253 6.153 32.020 1.00 77.50 282 ASP A CA 1
ATOM 2159 C C . ASP A 1 282 ? -14.264 4.979 31.914 1.00 77.50 282 ASP A C 1
ATOM 2161 O O . ASP A 1 282 ? -14.726 3.839 31.834 1.00 77.50 282 ASP A O 1
ATOM 2165 N N . PRO A 1 283 ? -12.932 5.220 31.945 1.00 78.31 283 PRO A N 1
ATOM 2166 C CA . PRO A 1 283 ? -11.919 4.163 31.856 1.00 78.31 283 PRO A CA 1
ATOM 2167 C C . PRO A 1 283 ? -12.038 3.083 32.937 1.00 78.31 283 PRO A C 1
ATOM 2169 O O . PRO A 1 283 ? -11.478 2.002 32.788 1.00 78.31 283 PRO A O 1
ATOM 2172 N N . ALA A 1 284 ? -12.745 3.367 34.036 1.00 77.88 284 ALA A N 1
ATOM 2173 C CA . ALA A 1 284 ? -13.015 2.388 35.084 1.00 77.88 284 ALA A CA 1
ATOM 2174 C C . ALA A 1 284 ? -14.018 1.296 34.659 1.00 77.88 284 ALA A C 1
ATOM 2176 O O . ALA A 1 284 ? -14.126 0.278 35.341 1.00 77.88 284 ALA A O 1
ATOM 2177 N N . PHE A 1 285 ? -14.762 1.495 33.567 1.00 80.62 285 PHE A N 1
ATOM 2178 C CA . PHE A 1 285 ? -15.744 0.546 33.051 1.00 80.62 285 PHE A CA 1
ATOM 2179 C C . PHE A 1 285 ? -15.143 -0.264 31.907 1.00 80.62 285 PHE A C 1
ATOM 2181 O O . PHE A 1 285 ? -14.587 0.287 30.957 1.00 80.62 285 PHE A O 1
ATOM 2188 N N . ALA A 1 286 ? -15.307 -1.585 31.959 1.00 79.75 286 ALA A N 1
ATOM 2189 C CA . ALA A 1 286 ? -14.903 -2.437 30.850 1.00 79.75 286 ALA A CA 1
ATOM 2190 C C . ALA A 1 286 ? -16.015 -2.454 29.797 1.00 79.75 286 ALA A C 1
ATOM 2192 O O . ALA A 1 286 ? -17.129 -2.910 30.064 1.00 79.75 286 ALA A O 1
ATOM 2193 N N . THR A 1 287 ? -15.704 -1.965 28.599 1.00 82.00 287 THR A N 1
ATOM 2194 C CA . THR A 1 287 ? -16.658 -1.875 27.491 1.00 82.00 287 THR A CA 1
ATOM 2195 C C . THR A 1 287 ? -16.366 -2.967 26.464 1.00 82.00 287 THR A C 1
ATOM 2197 O O . THR A 1 287 ? -15.229 -3.158 26.039 1.00 82.00 287 THR A O 1
ATOM 2200 N N . GLY A 1 288 ? -17.388 -3.738 26.103 1.00 73.50 288 GLY A N 1
ATOM 2201 C CA . GLY A 1 288 ? -17.317 -4.739 25.047 1.00 73.50 288 GLY A CA 1
ATOM 2202 C C . GLY A 1 288 ? -17.267 -4.100 23.660 1.00 73.50 288 GLY A C 1
ATOM 2203 O O . GLY A 1 288 ? -17.481 -2.902 23.492 1.00 73.50 288 GLY A O 1
ATOM 2204 N N . ARG A 1 289 ? -17.023 -4.915 22.631 1.00 81.44 289 ARG A N 1
ATOM 2205 C CA . ARG A 1 289 ? -17.119 -4.427 21.252 1.00 81.44 289 ARG A CA 1
ATOM 2206 C C . ARG A 1 289 ? -18.583 -4.109 20.926 1.00 81.44 289 ARG A C 1
ATOM 2208 O O . ARG A 1 289 ? -19.434 -4.963 21.186 1.00 81.44 289 ARG A O 1
ATOM 2215 N N . PRO A 1 290 ? -18.889 -2.925 20.369 1.00 85.25 290 PRO A N 1
ATOM 2216 C CA . PRO A 1 290 ? -20.238 -2.624 19.932 1.00 85.25 290 PRO A CA 1
ATOM 2217 C C . PRO A 1 290 ? -20.637 -3.553 18.783 1.00 85.25 290 PRO A C 1
ATOM 2219 O O . PRO A 1 290 ? -19.809 -3.986 17.981 1.00 85.25 290 PRO A O 1
ATOM 2222 N N . THR A 1 291 ? -21.926 -3.843 18.709 1.00 82.75 291 THR A N 1
ATOM 2223 C CA . THR A 1 291 ? -22.565 -4.612 17.637 1.00 82.75 291 THR A CA 1
ATOM 2224 C C . THR A 1 291 ? -23.783 -3.845 17.135 1.00 82.75 291 THR A C 1
ATOM 2226 O O . THR A 1 291 ? -24.289 -2.971 17.835 1.00 82.75 291 THR A O 1
ATOM 2229 N N . GLY A 1 292 ? -24.259 -4.151 15.931 1.00 82.62 292 GLY A N 1
ATOM 2230 C CA . GLY A 1 292 ? -25.399 -3.464 15.317 1.00 82.62 292 GLY A CA 1
ATOM 2231 C C . GLY A 1 292 ? -25.035 -2.774 14.006 1.00 82.62 292 GLY A C 1
ATOM 2232 O O . GLY A 1 292 ? -23.916 -2.907 13.515 1.00 82.62 292 GLY A O 1
ATOM 2233 N N . ALA A 1 293 ? -26.011 -2.090 13.415 1.00 74.19 293 ALA A N 1
ATOM 2234 C CA . ALA A 1 293 ? -25.895 -1.426 12.120 1.00 74.19 293 ALA A CA 1
ATOM 2235 C C . ALA A 1 293 ? -26.992 -0.360 11.961 1.00 74.19 293 ALA A C 1
ATOM 2237 O O . ALA A 1 293 ? -27.942 -0.315 12.744 1.00 74.19 293 ALA A O 1
ATOM 2238 N N . ALA A 1 294 ? -26.875 0.471 10.920 1.00 72.69 294 ALA A N 1
ATOM 2239 C CA . ALA A 1 294 ? -27.896 1.449 10.522 1.00 72.69 294 ALA A CA 1
ATOM 2240 C C . ALA A 1 294 ? -28.327 2.397 11.661 1.00 72.69 294 ALA A C 1
ATOM 2242 O O . ALA A 1 294 ? -29.514 2.621 11.896 1.00 72.69 294 ALA A O 1
ATOM 2243 N N . GLY A 1 295 ? -27.349 2.904 12.415 1.00 80.38 295 GLY A N 1
ATOM 2244 C CA . GLY A 1 295 ? -27.595 3.869 13.479 1.00 80.38 295 GLY A CA 1
ATOM 2245 C C . GLY A 1 295 ? -28.210 3.282 14.749 1.00 80.38 295 GLY A C 1
ATOM 2246 O O . GLY A 1 295 ? -28.617 4.040 15.625 1.00 80.38 295 GLY A O 1
ATOM 2247 N N . GLN A 1 296 ? -28.281 1.951 14.871 1.00 88.12 296 GLN A N 1
ATOM 2248 C CA . GLN A 1 296 ? -28.705 1.245 16.080 1.00 88.12 296 GLN A CA 1
ATOM 2249 C C . GLN A 1 296 ? -27.600 0.295 16.538 1.00 88.12 296 GLN A C 1
ATOM 2251 O O . GLN A 1 296 ? -27.300 -0.698 15.873 1.00 88.12 296 GLN A O 1
ATOM 2256 N N . TYR A 1 297 ? -27.016 0.584 17.697 1.00 88.94 297 TYR A N 1
ATOM 2257 C CA . TYR A 1 297 ? -25.901 -0.176 18.249 1.00 88.94 297 TYR A CA 1
ATOM 2258 C C . TYR A 1 297 ? -26.219 -0.689 19.645 1.00 88.94 297 TYR A C 1
ATOM 2260 O O . TYR A 1 297 ? -27.011 -0.109 20.387 1.00 88.94 297 TYR A O 1
ATOM 2268 N N . ARG A 1 298 ? -25.568 -1.789 20.001 1.00 89.44 298 ARG A N 1
ATOM 2269 C CA . ARG A 1 298 ? -25.619 -2.414 21.316 1.00 89.44 298 ARG A CA 1
ATOM 2270 C C . ARG A 1 298 ? -24.213 -2.649 21.813 1.00 89.44 298 ARG A C 1
ATOM 2272 O O . ARG A 1 298 ? -23.355 -3.109 21.058 1.00 89.44 298 ARG A O 1
ATOM 2279 N N . VAL A 1 299 ? -23.987 -2.374 23.086 1.00 90.12 299 VAL A N 1
ATOM 2280 C CA . VAL A 1 299 ? -22.708 -2.643 23.732 1.00 90.12 299 VAL A CA 1
ATOM 2281 C C . VAL A 1 299 ? -22.913 -3.163 25.144 1.00 90.12 299 VAL A C 1
ATOM 2283 O O . VAL A 1 299 ? -23.808 -2.721 25.857 1.00 90.12 299 VAL A O 1
ATOM 2286 N N . ILE A 1 300 ? -22.068 -4.110 25.543 1.00 87.62 300 ILE A N 1
ATOM 2287 C CA . ILE A 1 300 ? -22.018 -4.604 26.916 1.00 87.62 300 ILE A CA 1
ATOM 2288 C C . ILE A 1 300 ? -21.032 -3.753 27.706 1.00 87.62 300 ILE A C 1
ATOM 2290 O O . ILE A 1 300 ? -19.866 -3.646 27.335 1.00 87.62 300 ILE A O 1
ATOM 2294 N N . VAL A 1 301 ? -21.488 -3.179 28.810 1.00 87.25 301 VAL A N 1
ATOM 2295 C CA . VAL A 1 301 ? -20.681 -2.388 29.736 1.00 87.25 301 VAL A CA 1
ATOM 2296 C C . VAL A 1 301 ? -20.650 -3.110 31.076 1.00 87.25 301 VAL A C 1
ATOM 2298 O O . VAL A 1 301 ? -21.691 -3.455 31.632 1.00 87.25 301 VAL A O 1
ATOM 2301 N N . ARG A 1 302 ? -19.452 -3.343 31.613 1.00 85.25 302 ARG A N 1
ATOM 2302 C CA . ARG A 1 302 ? -19.264 -3.932 32.941 1.00 85.25 302 ARG A CA 1
ATOM 2303 C C . ARG A 1 302 ? -18.819 -2.861 33.925 1.00 85.25 302 ARG A C 1
ATOM 2305 O O . ARG A 1 302 ? -17.782 -2.225 33.730 1.00 85.25 302 ARG A O 1
ATOM 2312 N N . SER A 1 303 ? -19.612 -2.678 34.976 1.00 82.69 303 SER A N 1
ATOM 2313 C CA . SER A 1 303 ? -19.339 -1.711 36.036 1.00 82.69 303 SER A CA 1
ATOM 2314 C C . SER A 1 303 ? -18.455 -2.315 37.132 1.00 82.69 303 SER A C 1
ATOM 2316 O O . SER A 1 303 ? -18.726 -3.443 37.568 1.00 82.69 303 SER A O 1
ATOM 2318 N N . PRO A 1 304 ? -17.436 -1.583 37.618 1.00 77.44 304 PRO A N 1
ATOM 2319 C CA . PRO A 1 304 ? -16.693 -1.966 38.812 1.00 77.44 304 PRO A CA 1
ATOM 2320 C C . PRO A 1 304 ? -17.550 -1.808 40.081 1.00 77.44 304 PRO A C 1
ATOM 2322 O O . PRO A 1 304 ? -18.552 -1.087 40.104 1.00 77.44 304 PRO A O 1
ATOM 2325 N N . GLU A 1 305 ? -17.141 -2.481 41.157 1.00 76.00 305 GLU A N 1
ATOM 2326 C CA . GLU A 1 305 ? -17.833 -2.445 42.450 1.00 76.00 305 GLU A CA 1
ATOM 2327 C C . GLU A 1 305 ? -17.963 -0.997 42.967 1.00 76.00 305 GLU A C 1
ATOM 2329 O O . GLU A 1 305 ? -17.007 -0.220 42.945 1.00 76.00 305 GLU A O 1
ATOM 2334 N N . GLY A 1 306 ? -19.172 -0.609 43.387 1.00 74.38 306 GLY A N 1
ATOM 2335 C CA . GLY A 1 306 ? -19.461 0.733 43.906 1.00 74.38 306 GLY A CA 1
ATOM 2336 C C . GLY A 1 306 ? -19.696 1.833 42.860 1.00 74.38 306 GLY A C 1
ATOM 2337 O O . GLY A 1 306 ? -19.971 2.966 43.252 1.00 74.38 306 GLY A O 1
ATOM 2338 N N . ARG A 1 307 ? -19.643 1.541 41.549 1.00 76.81 307 ARG A N 1
ATOM 2339 C CA . ARG A 1 307 ? -20.040 2.492 40.489 1.00 76.81 307 ARG A CA 1
ATOM 2340 C C . ARG A 1 307 ? -21.327 2.060 39.788 1.00 76.81 307 ARG A C 1
ATOM 2342 O O . ARG A 1 307 ? -21.584 0.869 39.608 1.00 76.81 307 ARG A O 1
ATOM 2349 N N . THR A 1 308 ? -22.139 3.033 39.379 1.00 82.00 308 THR A N 1
ATOM 2350 C CA . THR A 1 308 ? -23.383 2.799 38.632 1.00 82.00 308 THR A CA 1
ATOM 2351 C C . THR A 1 308 ? -23.182 3.050 37.143 1.00 82.00 308 THR A C 1
ATOM 2353 O O . THR A 1 308 ? -22.428 3.942 36.747 1.00 82.00 308 THR A O 1
ATOM 2356 N N . ALA A 1 309 ? -23.895 2.295 36.304 1.00 81.94 309 ALA A N 1
ATOM 2357 C CA . ALA A 1 309 ? -23.886 2.522 34.861 1.00 81.94 309 ALA A CA 1
ATOM 2358 C C . ALA A 1 309 ? -24.399 3.925 34.494 1.00 81.94 309 ALA A C 1
ATOM 2360 O O . ALA A 1 309 ? -23.907 4.510 33.535 1.00 81.94 309 ALA A O 1
ATOM 2361 N N . ASP A 1 310 ? -25.286 4.520 35.297 1.00 85.69 310 ASP A N 1
ATOM 2362 C CA . ASP A 1 310 ? -25.784 5.885 35.082 1.00 85.69 310 ASP A CA 1
ATOM 2363 C C . ASP A 1 310 ? -24.667 6.926 34.970 1.00 85.69 310 ASP A C 1
ATOM 2365 O O . ASP A 1 310 ? -24.756 7.827 34.136 1.00 85.69 310 ASP A O 1
ATOM 2369 N N . HIS A 1 311 ? -23.587 6.786 35.751 1.00 84.25 311 HIS A N 1
ATOM 2370 C CA . HIS A 1 311 ? -22.431 7.679 35.653 1.00 84.25 311 HIS A CA 1
ATOM 2371 C C . HIS A 1 311 ? -21.750 7.573 34.281 1.00 84.25 311 HIS A C 1
ATOM 2373 O O . HIS A 1 311 ? -21.461 8.585 33.637 1.00 84.25 311 HIS A O 1
ATOM 2379 N N . TYR A 1 312 ? -21.531 6.342 33.813 1.00 85.19 312 TYR A N 1
ATOM 2380 C CA . TYR A 1 312 ? -20.951 6.064 32.502 1.00 85.19 312 TYR A CA 1
ATOM 2381 C C . TYR A 1 312 ? -21.842 6.610 31.373 1.00 85.19 312 TYR A C 1
ATOM 2383 O O . TYR A 1 312 ? -21.366 7.327 30.490 1.00 85.19 312 TYR A O 1
ATOM 2391 N N . LEU A 1 313 ? -23.155 6.361 31.441 1.00 89.56 313 LEU A N 1
ATOM 2392 C CA . LEU A 1 313 ? -24.119 6.843 30.447 1.00 89.56 313 LEU A CA 1
ATOM 2393 C C . LEU A 1 313 ? -24.232 8.373 30.439 1.00 89.56 313 LEU A C 1
ATOM 2395 O O . LEU A 1 313 ? -24.332 8.969 29.369 1.00 89.56 313 LEU A O 1
ATOM 2399 N N . ALA A 1 314 ? -24.187 9.026 31.604 1.00 88.00 314 ALA A N 1
ATOM 2400 C CA . ALA A 1 314 ? -24.194 10.484 31.700 1.00 88.00 314 ALA A CA 1
ATOM 2401 C C . ALA A 1 314 ? -22.961 11.106 31.028 1.00 88.00 314 ALA A C 1
ATOM 2403 O O . ALA A 1 314 ? -23.095 12.073 30.277 1.00 88.00 314 ALA A O 1
ATOM 2404 N N . ARG A 1 315 ? -21.770 10.520 31.225 1.00 87.69 315 ARG A N 1
ATOM 2405 C CA . ARG A 1 315 ? -20.546 10.967 30.542 1.00 87.69 315 ARG A CA 1
ATOM 2406 C C . ARG A 1 315 ? -20.632 10.804 29.030 1.00 87.69 315 ARG A C 1
ATOM 2408 O O . ARG A 1 315 ? -20.254 11.734 28.317 1.00 87.69 315 ARG A O 1
ATOM 2415 N N . LEU A 1 316 ? -21.158 9.680 28.542 1.00 88.38 316 LEU A N 1
ATOM 2416 C CA . LEU A 1 316 ? -21.370 9.485 27.107 1.00 88.38 316 LEU A CA 1
ATOM 2417 C C . LEU A 1 316 ? -22.351 10.514 26.539 1.00 88.38 316 LEU A C 1
ATOM 2419 O O . LEU A 1 316 ? -22.027 11.162 25.551 1.00 88.38 316 LEU A O 1
ATOM 2423 N N . ARG A 1 317 ? -23.497 10.745 27.191 1.00 89.88 317 ARG A N 1
ATOM 2424 C CA . ARG A 1 317 ? -24.473 11.765 26.758 1.00 89.88 317 ARG A CA 1
ATOM 2425 C C . ARG A 1 317 ? -23.861 13.165 26.678 1.00 89.88 317 ARG A C 1
ATOM 2427 O O . ARG A 1 317 ? -24.187 13.915 25.767 1.00 89.88 317 ARG A O 1
ATOM 2434 N N . ALA A 1 318 ? -22.976 13.511 27.611 1.00 87.62 318 ALA A N 1
ATOM 2435 C CA . ALA A 1 318 ? -22.347 14.828 27.652 1.00 87.62 318 ALA A CA 1
ATOM 2436 C C . ALA A 1 318 ? -21.253 15.028 26.586 1.00 87.62 318 ALA A C 1
ATOM 2438 O O . ALA A 1 318 ? -21.048 16.151 26.138 1.00 87.62 318 ALA A O 1
ATOM 2439 N N . ASN A 1 319 ? -20.539 13.965 26.194 1.00 86.19 319 ASN A N 1
ATOM 2440 C CA . ASN A 1 319 ? -19.307 14.086 25.401 1.00 86.19 319 ASN A CA 1
ATOM 2441 C C . ASN A 1 319 ? -19.373 13.438 24.007 1.00 86.19 319 ASN A C 1
ATOM 2443 O O . ASN A 1 319 ? -18.504 13.697 23.177 1.00 86.19 319 ASN A O 1
ATOM 2447 N N . ALA A 1 320 ? -20.383 12.611 23.730 1.00 86.38 320 ALA A N 1
ATOM 2448 C CA . ALA A 1 320 ? -20.545 11.893 22.470 1.00 86.38 320 ALA A CA 1
ATOM 2449 C C . ALA A 1 320 ? -21.816 12.360 21.726 1.00 86.38 320 ALA A C 1
ATOM 2451 O O . ALA A 1 320 ? -22.804 11.624 21.678 1.00 86.38 320 ALA A O 1
ATOM 2452 N N . PRO A 1 321 ? -21.806 13.557 21.100 1.00 83.38 321 PRO A N 1
ATOM 2453 C CA . PRO A 1 321 ? -22.994 14.163 20.479 1.00 83.38 321 PRO A CA 1
ATOM 2454 C C . PRO A 1 321 ? -23.566 13.363 19.297 1.00 83.38 321 PRO A C 1
ATOM 2456 O O . PRO A 1 321 ? -24.692 13.616 18.867 1.00 83.38 321 PRO A O 1
ATOM 2459 N N . MET A 1 322 ? -22.813 12.381 18.785 1.00 85.94 322 MET A N 1
ATOM 2460 C CA . MET A 1 322 ? -23.285 11.458 17.751 1.00 85.94 322 MET A CA 1
ATOM 2461 C C . MET A 1 322 ? -24.444 10.574 18.226 1.00 85.94 322 MET A C 1
ATOM 2463 O O . MET A 1 322 ? -25.241 10.128 17.404 1.00 85.94 322 MET A O 1
ATOM 2467 N N . PHE A 1 323 ? -24.547 10.311 19.534 1.00 88.62 323 PHE A N 1
ATOM 2468 C CA . PHE A 1 323 ? -25.621 9.502 20.096 1.00 88.62 323 PHE A CA 1
ATOM 2469 C C . PHE A 1 323 ? -26.798 10.394 20.477 1.00 88.62 323 PHE A C 1
ATOM 2471 O O . PHE A 1 323 ? -26.734 11.174 21.425 1.00 88.62 323 PHE A O 1
ATOM 2478 N N . ARG A 1 324 ? -27.902 10.243 19.750 1.00 87.44 324 ARG A N 1
ATOM 2479 C CA . ARG A 1 324 ? -29.162 10.933 20.028 1.00 87.44 324 ARG A CA 1
ATOM 2480 C C . ARG A 1 324 ? -29.901 10.311 21.210 1.00 87.44 324 ARG A C 1
ATOM 2482 O O . ARG A 1 324 ? -30.510 11.025 22.002 1.00 87.44 324 ARG A O 1
ATOM 2489 N N . GLN A 1 325 ? -29.869 8.984 21.315 1.00 89.56 325 GLN A N 1
ATOM 2490 C CA . GLN A 1 325 ? -30.512 8.232 22.390 1.00 89.56 325 GLN A CA 1
ATOM 2491 C C . GLN A 1 325 ? -29.532 7.200 22.945 1.00 89.56 325 GLN A C 1
ATOM 2493 O O . GLN A 1 325 ? -28.868 6.489 22.192 1.00 89.56 325 GLN A O 1
ATOM 2498 N N . ILE A 1 326 ? -29.456 7.136 24.272 1.00 91.69 326 ILE A N 1
ATOM 2499 C CA . ILE A 1 326 ? -28.660 6.166 25.024 1.00 91.69 326 ILE A CA 1
ATOM 2500 C C . ILE A 1 326 ? -29.578 5.590 26.097 1.00 91.69 326 ILE A C 1
ATOM 2502 O O . ILE A 1 326 ? -30.058 6.345 26.951 1.00 91.69 326 ILE A O 1
ATOM 2506 N N . GLU A 1 327 ? -29.813 4.283 26.066 1.00 91.19 327 GLU A N 1
ATOM 2507 C CA . GLU A 1 327 ? -30.732 3.592 26.975 1.00 91.19 327 GLU A CA 1
ATOM 2508 C C . GLU A 1 327 ? -30.153 2.274 27.488 1.00 91.19 327 GLU A C 1
ATOM 2510 O O . GLU A 1 327 ? -29.342 1.635 26.821 1.00 91.19 327 GLU A O 1
ATOM 2515 N N . VAL A 1 328 ? -30.571 1.868 28.685 1.00 91.06 328 VAL A N 1
ATOM 2516 C CA . VAL A 1 328 ? -30.268 0.536 29.217 1.00 91.06 328 VAL A CA 1
ATOM 2517 C C . VAL A 1 328 ? -31.287 -0.437 28.639 1.00 91.06 328 VAL A C 1
ATOM 2519 O O . VAL A 1 328 ? -32.487 -0.255 28.826 1.00 91.06 328 VAL A O 1
ATOM 2522 N N . VAL A 1 329 ? -30.805 -1.450 27.924 1.00 90.56 329 VAL A N 1
ATOM 2523 C CA . VAL A 1 329 ? -31.631 -2.502 27.314 1.00 90.56 329 VAL A CA 1
ATOM 2524 C C . VAL A 1 329 ? -31.851 -3.635 28.307 1.00 90.56 329 VAL A C 1
ATOM 2526 O O . VAL A 1 329 ? -32.970 -4.117 28.468 1.00 90.56 329 VAL A O 1
ATOM 2529 N N . SER A 1 330 ? -30.784 -4.058 28.982 1.00 89.62 330 SER A N 1
ATOM 2530 C CA . SER A 1 330 ? -30.838 -5.094 30.008 1.00 89.62 330 SER A CA 1
ATOM 2531 C C . SER A 1 330 ? -29.754 -4.869 31.062 1.00 89.62 330 SER A C 1
ATOM 2533 O O . SER A 1 330 ? -28.710 -4.276 30.789 1.00 89.62 330 SER A O 1
ATOM 2535 N N . GLU A 1 331 ? -30.004 -5.331 32.285 1.00 89.12 331 GLU A N 1
ATOM 2536 C CA . GLU A 1 331 ? -29.065 -5.244 33.403 1.00 89.12 331 GLU A CA 1
ATOM 2537 C C . GLU A 1 331 ? -29.134 -6.530 34.227 1.00 89.12 331 GLU A C 1
ATOM 2539 O O . GLU A 1 331 ? -30.215 -6.994 34.589 1.00 89.12 331 GLU A O 1
ATOM 2544 N N . HIS A 1 332 ? -27.975 -7.120 34.506 1.00 87.31 332 HIS A N 1
ATOM 2545 C CA . HIS A 1 332 ? -27.843 -8.305 35.348 1.00 87.31 332 HIS A CA 1
ATOM 2546 C C . HIS A 1 332 ? -26.495 -8.309 36.081 1.00 87.31 332 HIS A C 1
ATOM 2548 O O . HIS A 1 332 ? -25.627 -7.468 35.841 1.00 87.31 332 HIS A O 1
ATOM 2554 N N . PHE A 1 333 ? -26.315 -9.250 37.006 1.00 84.12 333 PHE A N 1
ATOM 2555 C CA . PHE A 1 333 ? -25.070 -9.416 37.753 1.00 84.12 333 PHE A CA 1
ATOM 2556 C C . PHE A 1 333 ? -24.338 -10.684 37.302 1.00 84.12 333 PHE A C 1
ATOM 2558 O O . PHE A 1 333 ? -24.925 -11.762 37.268 1.00 84.12 333 PHE A O 1
ATOM 2565 N N . GLU A 1 334 ? -23.045 -10.553 37.007 1.00 80.38 334 GLU A N 1
ATOM 2566 C CA . GLU A 1 334 ? -22.106 -11.663 36.819 1.00 80.38 334 GLU A CA 1
ATOM 2567 C C . GLU A 1 334 ? -21.115 -11.646 37.998 1.00 80.38 334 GLU A C 1
ATOM 2569 O O . GLU A 1 334 ? -20.152 -10.873 38.032 1.00 80.38 334 GLU A O 1
ATOM 2574 N N . GLY A 1 335 ? -21.379 -12.463 39.023 1.00 81.31 335 GLY A N 1
ATOM 2575 C CA . GLY A 1 335 ? -20.603 -12.453 40.268 1.00 81.31 335 GLY A CA 1
ATOM 2576 C C . GLY A 1 335 ? -20.770 -11.138 41.039 1.00 81.31 335 GLY A C 1
ATOM 2577 O O . GLY A 1 335 ? -21.881 -10.779 41.420 1.00 81.31 335 GLY A O 1
ATOM 2578 N N . LYS A 1 336 ? -19.664 -10.420 41.284 1.00 76.25 336 LYS A N 1
ATOM 2579 C CA . LYS A 1 336 ? -19.669 -9.082 41.916 1.00 76.25 336 LYS A CA 1
ATOM 2580 C C . LYS A 1 336 ? -19.795 -7.931 40.912 1.00 76.25 336 LYS A C 1
ATOM 2582 O O . LYS A 1 336 ? -19.913 -6.776 41.314 1.00 76.25 336 LYS A O 1
ATOM 2587 N N . SER A 1 337 ? -19.743 -8.226 39.615 1.00 75.62 337 SER A N 1
ATOM 2588 C CA . SER A 1 337 ? -19.781 -7.219 38.559 1.00 75.62 337 SER A CA 1
ATOM 2589 C C . SER A 1 337 ? -21.196 -7.053 38.026 1.00 75.62 337 SER A C 1
ATOM 2591 O O . SER A 1 337 ? -21.905 -8.022 37.762 1.00 75.62 337 SER A O 1
ATOM 2593 N N . ARG A 1 338 ? -21.598 -5.799 37.836 1.00 83.62 338 ARG A N 1
ATOM 2594 C CA . ARG A 1 338 ? -22.853 -5.451 37.173 1.00 83.62 338 ARG A CA 1
ATOM 2595 C C . ARG A 1 338 ? -22.603 -5.353 35.673 1.00 83.62 338 ARG A C 1
ATOM 2597 O O . ARG A 1 338 ? -21.717 -4.611 35.247 1.00 83.62 338 ARG A O 1
ATOM 2604 N N . VAL A 1 339 ? -23.373 -6.098 34.896 1.00 85.94 339 VAL A N 1
ATOM 2605 C CA . VAL A 1 339 ? -23.286 -6.175 33.439 1.00 85.94 339 VAL A CA 1
ATOM 2606 C C . VAL A 1 339 ? -24.526 -5.521 32.853 1.00 85.94 339 VAL A C 1
ATOM 2608 O O . VAL A 1 339 ? -25.652 -5.908 33.161 1.00 85.94 339 VAL A O 1
ATOM 2611 N N . VAL A 1 340 ? -24.311 -4.499 32.033 1.00 88.62 340 VAL A N 1
ATOM 2612 C CA . VAL A 1 340 ? -25.370 -3.669 31.461 1.00 88.62 340 VAL A CA 1
ATOM 2613 C C . VAL A 1 340 ? -25.256 -3.698 29.947 1.00 88.62 340 VAL A C 1
ATOM 2615 O O . VAL A 1 340 ? -24.216 -3.350 29.391 1.00 88.62 340 VAL A O 1
ATOM 2618 N N . GLU A 1 341 ? -26.320 -4.107 29.269 1.00 89.88 341 GLU A N 1
ATOM 2619 C CA . GLU A 1 341 ? -26.455 -3.928 27.829 1.00 89.88 341 GLU A CA 1
ATOM 2620 C C . GLU A 1 341 ? -27.023 -2.537 27.561 1.00 89.88 341 GLU A C 1
ATOM 2622 O O . GLU A 1 341 ? -28.090 -2.170 28.055 1.00 89.88 341 GLU A O 1
ATOM 2627 N N . VAL A 1 342 ? -26.301 -1.756 26.767 1.00 90.31 342 VAL A N 1
ATOM 2628 C CA . VAL A 1 342 ? -26.645 -0.378 26.432 1.00 90.31 342 VAL A CA 1
ATOM 2629 C C . VAL A 1 342 ? -27.013 -0.301 24.958 1.00 90.31 342 VAL A C 1
ATOM 2631 O O . VAL A 1 342 ? -26.236 -0.715 24.097 1.00 90.31 342 VAL A O 1
ATOM 2634 N N . GLY A 1 343 ? -28.188 0.255 24.673 1.00 90.94 343 GLY A N 1
ATOM 2635 C CA . GLY A 1 343 ? -28.641 0.623 23.339 1.00 90.94 343 GLY A CA 1
ATOM 2636 C C . GLY A 1 343 ? -28.213 2.050 23.003 1.00 90.94 343 GLY A C 1
ATOM 2637 O O . GLY A 1 343 ? -28.431 2.974 23.789 1.00 90.94 343 GLY A O 1
ATOM 2638 N N . LEU A 1 344 ? -27.609 2.235 21.832 1.00 90.31 344 LEU A N 1
ATOM 2639 C CA . LEU A 1 344 ? -27.138 3.520 21.317 1.00 90.31 344 LEU A CA 1
ATOM 2640 C C . LEU A 1 344 ? -27.818 3.789 19.972 1.00 90.31 344 LEU A C 1
ATOM 2642 O O . LEU A 1 344 ? -27.733 2.956 19.067 1.00 90.31 344 LEU A O 1
ATOM 2646 N N . ARG A 1 345 ? -28.463 4.949 19.816 1.00 88.50 345 ARG A N 1
ATOM 2647 C CA . ARG A 1 345 ? -29.020 5.393 18.529 1.00 88.50 345 ARG A CA 1
ATOM 2648 C C . ARG A 1 345 ? -28.385 6.687 18.049 1.00 88.50 345 ARG A C 1
ATOM 2650 O O . ARG A 1 345 ? -28.214 7.612 18.846 1.00 88.50 345 ARG A O 1
ATOM 2657 N N . THR A 1 346 ? -28.072 6.758 16.760 1.00 85.25 346 THR A N 1
ATOM 2658 C CA . THR A 1 346 ? -27.498 7.944 16.099 1.00 85.25 346 THR A CA 1
ATOM 2659 C C . THR A 1 346 ? -28.564 8.730 15.325 1.00 85.25 346 THR A C 1
ATOM 2661 O O . THR A 1 346 ? -29.731 8.330 15.311 1.00 85.25 346 THR A O 1
ATOM 2664 N N . HIS A 1 347 ? -28.198 9.912 14.811 1.00 70.69 347 HIS A N 1
ATOM 2665 C CA . HIS A 1 347 ? -29.122 10.892 14.209 1.00 70.69 347 HIS A CA 1
ATOM 2666 C C . HIS A 1 347 ? -29.623 10.527 12.824 1.00 70.69 347 HIS A C 1
ATOM 2668 O O . HIS A 1 347 ? -28.788 10.098 12.001 1.00 70.69 347 HIS A O 1
#

pLDDT: mean 81.66, std 11.37, range [40.28, 95.31]

Radius of gyration: 30.52 Å; chains: 1; bounding box: 78×42×75 Å

Foldseek 3Di:
DLQVQPVQADWLFAKWAQADDPQVSCQVCVLQVNVVADDHRWIKGWGADSQGKIFIWTDHPPDPDTDPHGPDIAGPPQQWDRDRNKTKGPDWAWGWDQDPVRAIWTFTWIWIWHQDPQRKIKIKIKTKTAHWDFPDDDPVDTDTDGDPPRIDIDIDMDITGGPVPDDPDDPDDPDPDPQPPLQVVVVVLLVVLADPQKDFPDWADDPFKIKTKIKHQDLVSVLSSLVSCVVSVWDWDWPDAWDDDDNTTITIIITGSDDPPDPQFRKDGLSNVVVLLCVQFDPQKDKARWDDTSQKIKIKIKHDAPDDVVVRQVSSVVRPVQFPDKDFPDWDDDDRIIITIIITGGD

Secondary structure (DSSP, 8-state):
-THHHHTTS----EEEE----HHHHHHHHHHTT-TTT--TT-EEEEEE-TTSEEEEEEE-TT--S--SS-SEEEETTTTEEEETTEEEESSPEEEEEE-TTSPEEEEEEEEEEEE-TTSPEEEEEEEEEEEEEEEEE-SS-EEEEEPTT--EEEEEEEEEEEGGGSPPPPPPPP-PPPPPHHHHHHHHHHHHHS-TT-EEEEEEEETTEEEEEEEESSHHHHHHHHHHHHHTT--EEEEEEEEEETTEEEEEEEEE-S-----------HHHHHHHHHHHS-TTSEEPPPEEETTEEEEEEEEPTT--HHHHHHHHHHH-TTEEEEEEEEEEEETTEEEEEEEEEE-

Sequence (347 aa):
MSSAWAARCVPLDGEYRVEGEISTLDDVLTALQARASAS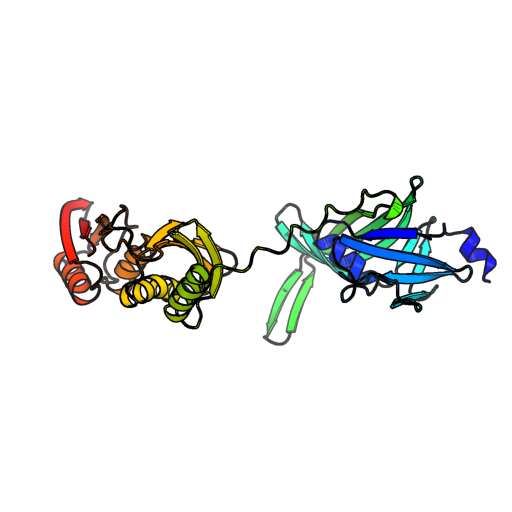SGSVIRLRSDADGSLHLWFQHRGEAMWRSASDQVLRAPDAIECVDGWWQVLPAVRASRKNEQSVYLQGQSQLALAAASNGNLQLRVHFSGSERANLFSYESARVSLPIPGSGVAMTERLIWRDNRSIAPDPPPPPAPAPEPAAARDLRTKVQAALPPTATLRQFTMREKQADAHIYTRNSKEMASVEDRLHAAGILYQVISEPLWSGNGWLTTLRIDAAGAASPSAWSPSLFRVAFALDSYGDPAFATGRPTGAAGQYRVIVRSPEGRTADHYLARLRANAPMFRQIEVVSEHFEGKSRVVEVGLRTH